Protein AF-0000000067513170 (afdb_homodimer)

Nearest PDB structures (foldseek):
  3hhj-assembly1_A  TM=7.935E-01  e=3.131E-09  Bartonella henselae str. Houston-1
  7ww5-assembly1_A  TM=7.991E-01  e=8.227E-09  Escherichia coli
  3r03-assembly1_A  TM=7.772E-01  e=4.498E-09  Rhodospirillum rubrum ATCC 11170
  1sz3-assembly1_B  TM=7.911E-01  e=1.698E-08  Deinococcus radiodurans
  5cfi-assembly2_A  TM=7.158E-01  e=9.697E-07  Plasmodium falciparum 3D7

Organism: Thermus thermophilus (strain ATCC 27634 / DSM 579 / HB8) (NCBI:txid300852)

pLDDT: mean 90.52, std 9.45, range [58.78, 98.62]

Sequence (310 aa):
MRREILVAAAILLDSRGRVLLVGNDWGRRGRVRYTLPGGTVEPGETAVEALVREVREETGLRVRSVEHLAYVIQVEDRRKNERTLAMAFRATYEGLLNPRDPDGHIVEARFFTLEEVEERLKGHLPLLEPLRAYLRGERGRFYAYAGWHAPGVVVMRREILVAAAILLDSRGRVLLVGNDWGRRGRVRYTLPGGTVEPGETAVEALVREVREETGLRVRSVEHLAYVIQVEDRRKNERTLAMAFRATYEGLLNPRDPDGHIVEARFFTLEEVEERLKGHLPLLEPLRAYLRGERGRFYAYAGWHAPGVVV

Radius of gyration: 19.95 Å; Cα contacts (8 Å, |Δi|>4): 758; chains: 2; bounding box: 37×58×50 Å

Structure (mmCIF, N/CA/C/O backbone):
data_AF-0000000067513170-model_v1
#
loop_
_entity.id
_entity.type
_entity.pdbx_description
1 polymer 'MutT/nudix family protein'
#
loop_
_atom_site.group_PDB
_atom_site.id
_atom_site.type_symbol
_atom_site.label_atom_id
_atom_site.label_alt_id
_atom_site.label_comp_id
_atom_site.label_asym_id
_atom_site.label_entity_id
_atom_site.label_seq_id
_atom_site.pdbx_PDB_ins_code
_atom_site.Cartn_x
_atom_site.Cartn_y
_atom_site.Cartn_z
_atom_site.occupancy
_atom_site.B_iso_or_equiv
_atom_site.auth_seq_id
_atom_site.auth_comp_id
_atom_site.auth_asym_id
_atom_site.auth_atom_id
_atom_site.pdbx_PDB_model_num
ATOM 1 N N . MET A 1 1 ? -9.195 -10.141 18.984 1 64.5 1 MET A N 1
ATOM 2 C CA . MET A 1 1 ? -8.125 -9.352 18.375 1 64.5 1 MET A CA 1
ATOM 3 C C . MET A 1 1 ? -8.172 -9.438 16.859 1 64.5 1 MET A C 1
ATOM 5 O O . MET A 1 1 ? -8.461 -10.5 16.297 1 64.5 1 MET A O 1
ATOM 9 N N . ARG A 1 2 ? -8.211 -8.344 16.219 1 77.25 2 ARG A N 1
ATOM 10 C CA . ARG A 1 2 ? -8.328 -8.328 14.766 1 77.25 2 ARG A CA 1
ATOM 11 C C . ARG A 1 2 ? -7.082 -8.914 14.109 1 77.25 2 ARG A C 1
ATOM 13 O O . ARG A 1 2 ? -5.961 -8.68 14.562 1 77.25 2 ARG A O 1
ATOM 20 N N . ARG A 1 3 ? -7.402 -9.789 13.18 1 84.81 3 ARG A N 1
ATOM 21 C CA . ARG A 1 3 ? -6.301 -10.383 12.422 1 84.81 3 ARG A CA 1
ATOM 22 C C . ARG A 1 3 ? -5.875 -9.477 11.273 1 84.81 3 ARG A C 1
ATOM 24 O O . ARG A 1 3 ? -6.707 -9.055 10.461 1 84.81 3 ARG A O 1
ATOM 31 N N . GLU A 1 4 ? -4.66 -9.062 11.258 1 86.25 4 GLU A N 1
ATOM 32 C CA . GLU A 1 4 ? -4.078 -8.273 10.188 1 86.25 4 GLU A CA 1
ATOM 33 C C . GLU A 1 4 ? -3.195 -9.125 9.281 1 86.25 4 GLU A C 1
ATOM 35 O O . GLU A 1 4 ? -2.229 -9.734 9.742 1 86.25 4 GLU A O 1
ATOM 40 N N . ILE A 1 5 ? -3.535 -9.188 8.039 1 92.38 5 ILE A N 1
ATOM 41 C CA . ILE A 1 5 ? -2.781 -10 7.094 1 92.38 5 ILE A CA 1
ATOM 42 C C . ILE A 1 5 ? -2.164 -9.102 6.023 1 92.38 5 ILE A C 1
ATOM 44 O O . ILE A 1 5 ? -2.865 -8.312 5.383 1 92.38 5 ILE A O 1
ATOM 48 N N . LEU A 1 6 ? -0.923 -9.148 5.918 1 94.5 6 LEU A N 1
ATOM 49 C CA . LEU A 1 6 ? -0.191 -8.438 4.879 1 94.5 6 LEU A CA 1
ATOM 50 C C . LEU A 1 6 ? 0.29 -9.398 3.795 1 94.5 6 LEU A C 1
ATOM 52 O O . LEU A 1 6 ? 0.945 -10.398 4.094 1 94.5 6 LEU A O 1
ATOM 56 N N . VAL A 1 7 ? -0.076 -9.078 2.557 1 96.94 7 VAL A N 1
ATOM 57 C CA . VAL A 1 7 ? 0.232 -9.977 1.445 1 96.94 7 VAL A CA 1
ATOM 58 C C . VAL A 1 7 ? 1.029 -9.227 0.381 1 96.94 7 VAL A C 1
ATOM 60 O O . VAL A 1 7 ? 0.761 -8.055 0.109 1 96.94 7 VAL A O 1
ATOM 63 N N . ALA A 1 8 ? 1.993 -9.844 -0.15 1 97.88 8 ALA A N 1
ATOM 64 C CA . ALA A 1 8 ? 2.711 -9.367 -1.331 1 97.88 8 ALA A CA 1
ATOM 65 C C . ALA A 1 8 ? 2.496 -10.305 -2.516 1 97.88 8 ALA A C 1
ATOM 67 O O . ALA A 1 8 ? 2.531 -11.531 -2.363 1 97.88 8 ALA A O 1
ATOM 68 N N . ALA A 1 9 ? 2.205 -9.719 -3.637 1 98.06 9 ALA A N 1
ATOM 69 C CA . ALA A 1 9 ? 1.949 -10.5 -4.844 1 98.06 9 ALA A CA 1
ATOM 70 C C . ALA A 1 9 ? 2.752 -9.961 -6.023 1 98.06 9 ALA A C 1
ATOM 72 O O . ALA A 1 9 ? 3.041 -8.758 -6.09 1 98.06 9 ALA A O 1
ATOM 73 N N . ALA A 1 10 ? 3.07 -10.781 -6.945 1 98.5 10 ALA A N 1
ATOM 74 C CA . ALA A 1 10 ? 3.863 -10.406 -8.109 1 98.5 10 ALA A CA 1
ATOM 75 C C . ALA A 1 10 ? 3.033 -10.492 -9.391 1 98.5 10 ALA A C 1
ATOM 77 O O . ALA A 1 10 ? 2.334 -11.484 -9.617 1 98.5 10 ALA A O 1
ATOM 78 N N . ILE A 1 11 ? 3.102 -9.484 -10.109 1 98.62 11 ILE A N 1
ATOM 79 C CA . ILE A 1 11 ? 2.615 -9.516 -11.484 1 98.62 11 ILE A CA 1
ATOM 80 C C . ILE A 1 11 ? 3.77 -9.836 -12.43 1 98.62 11 ILE A C 1
ATOM 82 O O . ILE A 1 11 ? 4.641 -8.992 -12.664 1 98.62 11 ILE A O 1
ATOM 86 N N . LEU A 1 12 ? 3.828 -10.984 -12.914 1 98.62 12 LEU A N 1
ATOM 87 C CA . LEU A 1 12 ? 4.836 -11.477 -13.844 1 98.62 12 LEU A CA 1
ATOM 88 C C . LEU A 1 12 ? 4.234 -11.703 -15.227 1 98.62 12 LEU A C 1
ATOM 90 O O . LEU A 1 12 ? 3.23 -12.406 -15.359 1 98.62 12 LEU A O 1
ATOM 94 N N . LEU A 1 13 ? 4.859 -11.109 -16.188 1 98.31 13 LEU A N 1
ATOM 95 C CA . LEU A 1 13 ? 4.398 -11.242 -17.562 1 98.31 13 LEU A CA 1
ATOM 96 C C . LEU A 1 13 ? 5.438 -11.969 -18.406 1 98.31 13 LEU A C 1
ATOM 98 O O . LEU A 1 13 ? 6.641 -11.773 -18.219 1 98.31 13 LEU A O 1
ATOM 102 N N . ASP A 1 14 ? 4.953 -12.797 -19.297 1 97.62 14 ASP A N 1
ATOM 103 C CA . ASP A 1 14 ? 5.898 -13.375 -20.25 1 97.62 14 ASP A CA 1
ATOM 104 C C . ASP A 1 14 ? 6.047 -12.492 -21.484 1 97.62 14 ASP A C 1
ATOM 106 O O . ASP A 1 14 ? 5.527 -11.375 -21.516 1 97.62 14 ASP A O 1
ATOM 110 N N . SER A 1 15 ? 6.801 -13 -22.438 1 96.12 15 SER A N 1
ATOM 111 C CA . SER A 1 15 ? 7.156 -12.195 -23.609 1 96.12 15 SER A CA 1
ATOM 112 C C . SER A 1 15 ? 5.926 -11.867 -24.453 1 96.12 15 SER A C 1
ATOM 114 O O . SER A 1 15 ? 5.949 -10.938 -25.266 1 96.12 15 SER A O 1
ATOM 116 N N . ARG A 1 16 ? 4.84 -12.609 -24.281 1 96.62 16 ARG A N 1
ATOM 117 C CA . ARG A 1 16 ? 3.613 -12.391 -25.047 1 96.62 16 ARG A CA 1
ATOM 118 C C . ARG A 1 16 ? 2.613 -11.562 -24.25 1 96.62 16 ARG A C 1
ATOM 120 O O . ARG A 1 16 ? 1.479 -11.359 -24.688 1 96.62 16 ARG A O 1
ATOM 127 N N . GLY A 1 17 ? 3.027 -11.141 -23.062 1 96.5 17 GLY A N 1
ATOM 128 C CA . GLY A 1 17 ? 2.15 -10.32 -22.25 1 96.5 17 GLY A CA 1
ATOM 129 C C . GLY A 1 17 ? 1.188 -11.133 -21.406 1 96.5 17 GLY A C 1
ATOM 130 O O . GLY A 1 17 ? 0.27 -10.578 -20.797 1 96.5 17 GLY A O 1
ATOM 131 N N . ARG A 1 18 ? 1.345 -12.469 -21.406 1 98.06 18 ARG A N 1
ATOM 132 C CA . ARG A 1 18 ? 0.501 -13.312 -20.562 1 98.06 18 ARG A CA 1
ATOM 133 C C . ARG A 1 18 ? 0.887 -13.188 -19.094 1 98.06 18 ARG A C 1
ATOM 135 O O . ARG A 1 18 ? 2.059 -12.977 -18.766 1 98.06 18 ARG A O 1
ATOM 142 N N . VAL A 1 19 ? -0.111 -13.32 -18.219 1 98.56 19 VAL A N 1
ATOM 143 C CA . VAL A 1 19 ? 0.067 -13.117 -16.781 1 98.56 19 VAL A CA 1
ATOM 144 C C . VAL A 1 19 ? 0.24 -14.469 -16.094 1 98.56 19 VAL A C 1
ATOM 146 O O . VAL A 1 19 ? -0.532 -15.398 -16.328 1 98.56 19 VAL A O 1
ATOM 149 N N . LEU A 1 20 ? 1.235 -14.586 -15.227 1 98.38 20 LEU A N 1
ATOM 150 C CA . LEU A 1 20 ? 1.432 -15.805 -14.453 1 98.38 20 LEU A CA 1
ATOM 151 C C . LEU A 1 20 ? 0.452 -15.875 -13.289 1 98.38 20 LEU A C 1
ATOM 153 O O . LEU A 1 20 ? 0.395 -14.961 -12.469 1 98.38 20 LEU A O 1
ATOM 157 N N . LEU A 1 21 ? -0.34 -16.906 -13.25 1 97.56 21 LEU A N 1
ATOM 158 C CA . LEU A 1 21 ? -1.169 -17.219 -12.086 1 97.56 21 LEU A CA 1
ATOM 159 C C . LEU A 1 21 ? -0.772 -18.562 -11.492 1 97.56 21 LEU A C 1
ATOM 161 O O . LEU A 1 21 ? -0.209 -19.422 -12.188 1 97.56 21 LEU A O 1
ATOM 165 N N . VAL A 1 22 ? -1.043 -18.656 -10.188 1 95.81 22 VAL A N 1
ATOM 166 C CA . VAL A 1 22 ? -0.853 -19.938 -9.5 1 95.81 22 VAL A CA 1
ATOM 167 C C . VAL A 1 22 ? -2.201 -20.469 -9.023 1 95.81 22 VAL A C 1
ATOM 169 O O . VAL A 1 22 ? -3.068 -19.703 -8.602 1 95.81 22 VAL A O 1
ATOM 172 N N . GLY A 1 23 ? -2.404 -21.734 -9.281 1 92.5 23 GLY A N 1
ATOM 173 C CA . GLY A 1 23 ? -3.611 -22.406 -8.836 1 92.5 23 GLY A CA 1
ATOM 174 C C . GLY A 1 23 ? -3.441 -23.125 -7.504 1 92.5 23 GLY A C 1
ATOM 175 O O . GLY A 1 23 ? -2.543 -23.953 -7.352 1 92.5 23 GLY A O 1
ATOM 176 N N . ASN A 1 24 ? -4.262 -22.688 -6.531 1 85.44 24 ASN A N 1
ATOM 177 C CA . ASN A 1 24 ? -4.227 -23.297 -5.207 1 85.44 24 ASN A CA 1
ATOM 178 C C . ASN A 1 24 ? -5.414 -24.234 -4.988 1 85.44 24 ASN A C 1
ATOM 180 O O . ASN A 1 24 ? -6.551 -23.875 -5.301 1 85.44 24 ASN A O 1
ATOM 184 N N . ASP A 1 25 ? -5.051 -25.438 -4.562 1 79.62 25 ASP A N 1
ATOM 185 C CA . ASP A 1 25 ? -6.102 -26.391 -4.195 1 79.62 25 ASP A CA 1
ATOM 186 C C . ASP A 1 25 ? -6.152 -26.594 -2.682 1 79.62 25 ASP A C 1
ATOM 188 O O . ASP A 1 25 ? -5.715 -27.625 -2.176 1 79.62 25 ASP A O 1
ATOM 192 N N . TRP A 1 26 ? -6.527 -25.688 -1.895 1 64.88 26 TRP A N 1
ATOM 193 C CA . TRP A 1 26 ? -6.488 -25.719 -0.437 1 64.88 26 TRP A CA 1
ATOM 194 C C . TRP A 1 26 ? -7.207 -26.953 0.097 1 64.88 26 TRP A C 1
ATOM 196 O O . TRP A 1 26 ? -6.746 -27.578 1.052 1 64.88 26 TRP A O 1
ATOM 206 N N . GLY A 1 27 ? -8.297 -27.25 -0.267 1 61.16 27 GLY A N 1
ATOM 207 C CA . GLY A 1 27 ? -9.055 -28.344 0.309 1 61.16 27 GLY A CA 1
ATOM 208 C C . GLY A 1 27 ? -8.977 -29.625 -0.508 1 61.16 27 GLY A C 1
ATOM 209 O O . GLY A 1 27 ? -9.578 -30.641 -0.149 1 61.16 27 GLY A O 1
ATOM 210 N N . ARG A 1 28 ? -8 -29.719 -1.28 1 61.97 28 ARG A N 1
ATOM 211 C CA . ARG A 1 28 ? -7.824 -30.922 -2.088 1 61.97 28 ARG A CA 1
ATOM 212 C C . ARG A 1 28 ? -9.164 -31.438 -2.607 1 61.97 28 ARG A C 1
ATOM 214 O O . ARG A 1 28 ? -9.43 -32.625 -2.58 1 61.97 28 ARG A O 1
ATOM 221 N N . ARG A 1 29 ? -10.133 -30.516 -2.643 1 62.81 29 ARG A N 1
ATOM 222 C CA . ARG A 1 29 ? -11.477 -30.922 -3.043 1 62.81 29 ARG A CA 1
ATOM 223 C C . ARG A 1 29 ? -11.734 -30.609 -4.512 1 62.81 29 ARG A C 1
ATOM 225 O O . ARG A 1 29 ? -12.875 -30.672 -4.973 1 62.81 29 ARG A O 1
ATOM 232 N N . GLY A 1 30 ? -10.688 -30.25 -5.133 1 66.44 30 GLY A N 1
ATOM 233 C CA . GLY A 1 30 ? -10.82 -30.094 -6.57 1 66.44 30 GLY A CA 1
ATOM 234 C C . GLY A 1 30 ? -11.156 -28.672 -6.977 1 66.44 30 GLY A C 1
ATOM 235 O O . GLY A 1 30 ? -11.297 -28.375 -8.164 1 66.44 30 GLY A O 1
ATOM 236 N N . ARG A 1 31 ? -11.352 -27.781 -6.086 1 78.19 31 ARG A N 1
ATOM 237 C CA . ARG A 1 31 ? -11.633 -26.406 -6.477 1 78.19 31 ARG A CA 1
ATOM 238 C C . ARG A 1 31 ? -10.367 -25.547 -6.441 1 78.19 31 ARG A C 1
ATOM 240 O O . ARG A 1 31 ? -9.93 -25.125 -5.371 1 78.19 31 ARG A O 1
ATOM 247 N N . VAL A 1 32 ? -9.859 -25.422 -7.648 1 85.44 32 VAL A N 1
ATOM 248 C CA . VAL A 1 32 ? -8.609 -24.672 -7.77 1 85.44 32 VAL A CA 1
ATOM 249 C C . VAL A 1 32 ? -8.906 -23.172 -7.785 1 85.44 32 VAL A C 1
ATOM 251 O O . VAL A 1 32 ? -9.781 -22.703 -8.523 1 85.44 32 VAL A O 1
ATOM 254 N N . ARG A 1 33 ? -8.297 -22.469 -6.871 1 89.5 33 ARG A N 1
ATOM 255 C CA . ARG A 1 33 ? -8.383 -21.016 -6.84 1 89.5 33 ARG A CA 1
ATOM 256 C C . ARG A 1 33 ? -7.094 -20.375 -7.363 1 89.5 33 ARG A C 1
ATOM 258 O O . ARG A 1 33 ? -6 -20.734 -6.914 1 89.5 33 ARG A O 1
ATOM 265 N N . TYR A 1 34 ? -7.324 -19.516 -8.305 1 93.94 34 TYR A N 1
ATOM 266 C CA . TYR A 1 34 ? -6.164 -18.906 -8.93 1 93.94 34 TYR A CA 1
ATOM 267 C C . TYR A 1 34 ? -5.863 -17.547 -8.297 1 93.94 34 TYR A C 1
ATOM 269 O O . TYR A 1 34 ? -6.781 -16.781 -7.984 1 93.94 34 TYR A O 1
ATOM 277 N N . THR A 1 35 ? -4.621 -17.281 -8.133 1 95.88 35 THR A N 1
ATOM 278 C CA . THR A 1 35 ? -4.133 -16.016 -7.617 1 95.88 35 THR A CA 1
ATOM 279 C C . THR A 1 35 ? -2.814 -15.633 -8.289 1 95.88 35 THR A C 1
ATOM 281 O O . THR A 1 35 ? -2.23 -16.438 -9.016 1 95.88 35 THR A O 1
ATOM 284 N N . LEU A 1 36 ? -2.473 -14.398 -8.133 1 97.81 36 LEU A N 1
ATOM 285 C CA . LEU A 1 36 ? -1.094 -14.031 -8.438 1 97.81 36 LEU A CA 1
ATOM 286 C C . LEU A 1 36 ? -0.124 -14.758 -7.512 1 97.81 36 LEU A C 1
ATOM 288 O O . LEU A 1 36 ? -0.446 -15.016 -6.352 1 97.81 36 LEU A O 1
ATOM 292 N N . PRO A 1 37 ? 1.077 -15.156 -8.078 1 97.19 37 PRO A N 1
ATOM 293 C CA . PRO A 1 37 ? 2.068 -15.672 -7.125 1 97.19 37 PRO A CA 1
ATOM 294 C C . PRO A 1 37 ? 2.393 -14.672 -6.016 1 97.19 37 PRO A C 1
ATOM 296 O O . PRO A 1 37 ? 2.51 -13.469 -6.273 1 97.19 37 PRO A O 1
ATOM 299 N N . GLY A 1 38 ? 2.539 -15.094 -4.875 1 96.12 38 GLY A N 1
ATOM 300 C CA . GLY A 1 38 ? 2.766 -14.273 -3.697 1 96.12 38 GLY A CA 1
ATOM 301 C C . GLY A 1 38 ? 2.305 -14.93 -2.41 1 96.12 38 GLY A C 1
ATOM 302 O O . GLY A 1 38 ? 2.014 -16.125 -2.389 1 96.12 38 GLY A O 1
ATOM 303 N N . GLY A 1 39 ? 2.285 -14.141 -1.323 1 95.56 39 GLY A N 1
ATOM 304 C CA . GLY A 1 39 ? 1.865 -14.695 -0.048 1 95.56 39 GLY A CA 1
ATOM 305 C C . GLY A 1 39 ? 2.014 -13.727 1.107 1 95.56 39 GLY A C 1
ATOM 306 O O . GLY A 1 39 ? 2.252 -12.539 0.897 1 95.56 39 GLY A O 1
ATOM 307 N N . THR A 1 40 ? 1.827 -14.32 2.264 1 95.62 40 THR A N 1
ATOM 308 C CA . THR A 1 40 ? 1.849 -13.523 3.48 1 95.62 40 THR A CA 1
ATOM 309 C C . THR A 1 40 ? 3.266 -13.047 3.791 1 95.62 40 THR A C 1
ATOM 311 O O . THR A 1 40 ? 4.223 -13.812 3.66 1 95.62 40 THR A O 1
ATOM 314 N N . VAL A 1 41 ? 3.373 -11.766 4.164 1 94.62 41 VAL A N 1
ATOM 315 C CA . VAL A 1 41 ? 4.641 -11.203 4.613 1 94.62 41 VAL A CA 1
ATOM 316 C C . VAL A 1 41 ? 4.934 -11.648 6.043 1 94.62 41 VAL A C 1
ATOM 318 O O . VAL A 1 41 ? 4.164 -11.352 6.961 1 94.62 41 VAL A O 1
ATOM 321 N N . GLU A 1 42 ? 5.961 -12.328 6.273 1 92.06 42 GLU A N 1
ATOM 322 C CA . GLU A 1 42 ? 6.32 -12.844 7.594 1 92.06 42 GLU A CA 1
ATOM 323 C C . GLU A 1 42 ? 7.031 -11.781 8.422 1 92.06 42 GLU A C 1
ATOM 325 O O . GLU A 1 42 ? 7.531 -10.797 7.883 1 92.06 42 GLU A O 1
ATOM 330 N N . PRO A 1 43 ? 6.988 -11.984 9.711 1 86.94 43 PRO A N 1
ATOM 331 C CA . PRO A 1 43 ? 7.719 -11.047 10.555 1 86.94 43 PRO A CA 1
ATOM 332 C C . PRO A 1 43 ? 9.195 -10.938 10.18 1 86.94 43 PRO A C 1
ATOM 334 O O . PRO A 1 43 ? 9.836 -11.953 9.898 1 86.94 43 PRO A O 1
ATOM 337 N N . GLY A 1 44 ? 9.695 -9.664 10.062 1 85.94 44 GLY A N 1
ATOM 338 C CA . GLY A 1 44 ? 11.117 -9.453 9.82 1 85.94 44 GLY A CA 1
ATOM 339 C C . GLY A 1 44 ? 11.453 -9.281 8.352 1 85.94 44 GLY A C 1
ATOM 340 O O . GLY A 1 44 ? 12.594 -8.984 8 1 85.94 44 GLY A O 1
ATOM 341 N N . GLU A 1 45 ? 10.531 -9.469 7.527 1 90.31 45 GLU A N 1
ATOM 342 C CA . GLU A 1 45 ? 10.836 -9.25 6.117 1 90.31 45 GLU A CA 1
ATOM 343 C C . GLU A 1 45 ? 9.977 -8.133 5.531 1 90.31 45 GLU A C 1
ATOM 345 O O . GLU A 1 45 ? 8.922 -7.805 6.082 1 90.31 45 GLU A O 1
ATOM 350 N N . THR A 1 46 ? 10.484 -7.555 4.465 1 92.44 46 THR A N 1
ATOM 351 C CA . THR A 1 46 ? 9.719 -6.574 3.709 1 92.44 46 THR A CA 1
ATOM 352 C C . THR A 1 46 ? 8.766 -7.262 2.734 1 92.44 46 THR A C 1
ATOM 354 O O . THR A 1 46 ? 8.914 -8.453 2.461 1 92.44 46 THR A O 1
ATOM 357 N N . ALA A 1 47 ? 7.816 -6.539 2.281 1 95 47 ALA A N 1
ATOM 358 C CA . ALA A 1 47 ? 6.891 -7.066 1.28 1 95 47 ALA A CA 1
ATOM 359 C C . ALA A 1 47 ? 7.645 -7.566 0.05 1 95 47 ALA A C 1
ATOM 361 O O . ALA A 1 47 ? 7.293 -8.602 -0.519 1 95 47 ALA A O 1
ATOM 362 N N . VAL A 1 48 ? 8.672 -6.867 -0.307 1 95.44 48 VAL A N 1
ATOM 363 C CA . VAL A 1 48 ? 9.445 -7.234 -1.485 1 95.44 48 VAL A CA 1
ATOM 364 C C . VAL A 1 48 ? 10.203 -8.531 -1.219 1 95.44 48 VAL A C 1
ATOM 366 O O . VAL A 1 48 ? 10.266 -9.414 -2.08 1 95.44 48 VAL A O 1
ATOM 369 N N . GLU A 1 49 ? 10.773 -8.617 -0.05 1 94.69 49 GLU A N 1
ATOM 370 C CA . GLU A 1 49 ? 11.461 -9.852 0.32 1 94.69 49 GLU A CA 1
ATOM 371 C C . GLU A 1 49 ? 10.5 -11.031 0.337 1 94.69 49 GLU A C 1
ATOM 373 O O . GLU A 1 49 ? 10.836 -12.125 -0.125 1 94.69 49 GLU A O 1
ATOM 378 N N . ALA A 1 50 ? 9.328 -10.82 0.906 1 95.75 50 ALA A N 1
ATOM 379 C CA . ALA A 1 50 ? 8.305 -11.859 0.911 1 95.75 50 ALA A CA 1
ATOM 380 C C . ALA A 1 50 ? 7.926 -12.266 -0.512 1 95.75 50 ALA A C 1
ATOM 382 O O . ALA A 1 50 ? 7.789 -13.453 -0.809 1 95.75 50 ALA A O 1
ATOM 383 N N . LEU A 1 51 ? 7.77 -11.289 -1.35 1 96.81 51 LEU A N 1
ATOM 384 C CA . LEU A 1 51 ? 7.422 -11.523 -2.746 1 96.81 51 LEU A CA 1
ATOM 385 C C . LEU A 1 51 ? 8.445 -12.438 -3.416 1 96.81 51 LEU A C 1
ATOM 387 O O . LEU A 1 51 ? 8.078 -13.414 -4.066 1 96.81 51 LEU A O 1
ATOM 391 N N . VAL A 1 52 ? 9.695 -12.125 -3.24 1 96.75 52 VAL A N 1
ATOM 392 C CA . VAL A 1 52 ? 10.781 -12.883 -3.85 1 96.75 52 VAL A CA 1
ATOM 393 C C . VAL A 1 52 ? 10.758 -14.32 -3.328 1 96.75 52 VAL A C 1
ATOM 395 O O . VAL A 1 52 ? 10.852 -15.273 -4.109 1 96.75 52 VAL A O 1
ATOM 398 N N . ARG A 1 53 ? 10.625 -14.453 -2.051 1 95.56 53 ARG A N 1
ATOM 399 C CA . ARG A 1 53 ? 10.594 -15.773 -1.435 1 95.56 53 ARG A CA 1
ATOM 400 C C . ARG A 1 53 ? 9.398 -16.578 -1.938 1 95.56 53 ARG A C 1
ATOM 402 O O . ARG A 1 53 ? 9.555 -17.719 -2.387 1 95.56 53 ARG A O 1
ATOM 409 N N . GLU A 1 54 ? 8.219 -16 -1.891 1 96.06 54 GLU A N 1
ATOM 410 C CA . GLU A 1 54 ? 6.98 -16.703 -2.234 1 96.06 54 GLU A CA 1
ATOM 411 C C . GLU A 1 54 ? 6.945 -17.062 -3.715 1 96.06 54 GLU A C 1
ATOM 413 O O . GLU A 1 54 ? 6.434 -18.125 -4.09 1 96.06 54 GLU A O 1
ATOM 418 N N . VAL A 1 55 ? 7.414 -16.188 -4.594 1 96.62 55 VAL A N 1
ATOM 419 C CA . VAL A 1 55 ? 7.461 -16.484 -6.02 1 96.62 55 VAL A CA 1
ATOM 420 C C . VAL A 1 55 ? 8.344 -17.703 -6.262 1 96.62 55 VAL A C 1
ATOM 422 O O . VAL A 1 55 ? 7.969 -18.609 -7.008 1 96.62 55 VAL A O 1
ATOM 425 N N . ARG A 1 56 ? 9.453 -17.688 -5.609 1 95.88 56 ARG A N 1
ATOM 426 C CA . ARG A 1 56 ? 10.344 -18.828 -5.742 1 95.88 56 ARG A CA 1
ATOM 427 C C . ARG A 1 56 ? 9.672 -20.109 -5.262 1 95.88 56 ARG A C 1
ATOM 429 O O . ARG A 1 56 ? 9.703 -21.141 -5.945 1 95.88 56 ARG A O 1
ATOM 436 N N . GLU A 1 57 ? 9.102 -20.078 -4.164 1 93.62 57 GLU A N 1
ATOM 437 C CA . GLU A 1 57 ? 8.469 -21.25 -3.555 1 93.62 57 GLU A CA 1
ATOM 438 C C . GLU A 1 57 ? 7.301 -21.75 -4.402 1 93.62 57 GLU A C 1
ATOM 440 O O . GLU A 1 57 ? 7.145 -22.953 -4.605 1 93.62 57 GLU A O 1
ATOM 445 N N . GLU A 1 58 ? 6.508 -20.875 -4.91 1 94.5 58 GLU A N 1
ATOM 446 C CA . GLU A 1 58 ? 5.25 -21.25 -5.551 1 94.5 58 GLU A CA 1
ATOM 447 C C . GLU A 1 58 ? 5.457 -21.547 -7.035 1 94.5 58 GLU A C 1
ATOM 449 O O . GLU A 1 58 ? 4.641 -22.234 -7.652 1 94.5 58 GLU A O 1
ATOM 454 N N . THR A 1 59 ? 6.512 -20.984 -7.66 1 95.75 59 THR A N 1
ATOM 455 C CA . THR A 1 59 ? 6.598 -21.062 -9.117 1 95.75 59 THR A CA 1
ATOM 456 C C . THR A 1 59 ? 7.957 -21.594 -9.555 1 95.75 59 THR A C 1
ATOM 458 O O . THR A 1 59 ? 8.125 -22 -10.703 1 95.75 59 THR A O 1
ATOM 461 N N . GLY A 1 60 ? 8.938 -21.562 -8.648 1 95 60 GLY A N 1
ATOM 462 C CA . GLY A 1 60 ? 10.297 -21.938 -9 1 95 60 GLY A CA 1
ATOM 463 C C . GLY A 1 60 ? 11.07 -20.844 -9.695 1 95 60 GLY A C 1
ATOM 464 O O . GLY A 1 60 ? 12.281 -20.953 -9.898 1 95 60 GLY A O 1
ATOM 465 N N . LEU A 1 61 ? 10.438 -19.766 -10.078 1 96.75 61 LEU A N 1
ATOM 466 C CA . LEU A 1 61 ? 11.078 -18.656 -10.773 1 96.75 61 LEU A CA 1
ATOM 467 C C . LEU A 1 61 ? 11.883 -17.812 -9.797 1 96.75 61 LEU A C 1
ATOM 469 O O . LEU A 1 61 ? 11.57 -17.75 -8.609 1 96.75 61 LEU A O 1
ATOM 473 N N . ARG A 1 62 ? 12.898 -17.188 -10.344 1 97.25 62 ARG A N 1
ATOM 474 C CA . ARG A 1 62 ? 13.68 -16.203 -9.594 1 97.25 62 ARG A CA 1
ATOM 475 C C . ARG A 1 62 ? 13.359 -14.781 -10.031 1 97.25 62 ARG A C 1
ATOM 477 O O . ARG A 1 62 ? 13.469 -14.453 -11.211 1 97.25 62 ARG A O 1
ATOM 484 N N . VAL A 1 63 ? 13.023 -13.992 -9.109 1 97.69 63 VAL A N 1
ATOM 485 C CA . VAL A 1 63 ? 12.734 -12.594 -9.414 1 97.69 63 VAL A CA 1
ATOM 486 C C . VAL A 1 63 ? 14.023 -11.859 -9.742 1 97.69 63 VAL A C 1
ATOM 488 O O . VAL A 1 63 ? 14.984 -11.883 -8.961 1 97.69 63 VAL A O 1
ATOM 491 N N . ARG A 1 64 ? 14.055 -11.273 -10.867 1 97.25 64 ARG A N 1
ATOM 492 C CA . ARG A 1 64 ? 15.227 -10.5 -11.289 1 97.25 64 ARG A CA 1
ATOM 493 C C . ARG A 1 64 ? 15.172 -9.078 -10.734 1 97.25 64 ARG A C 1
ATOM 495 O O . ARG A 1 64 ? 16.188 -8.531 -10.312 1 97.25 64 ARG A O 1
ATOM 502 N N . SER A 1 65 ? 14.07 -8.469 -10.852 1 95.94 65 SER A N 1
ATOM 503 C CA . SER A 1 65 ? 13.867 -7.109 -10.367 1 95.94 65 SER A CA 1
ATOM 504 C C . SER A 1 65 ? 12.398 -6.855 -10.039 1 95.94 65 SER A C 1
ATOM 506 O O . SER A 1 65 ? 11.508 -7.406 -10.688 1 95.94 65 SER A O 1
ATOM 508 N N . VAL A 1 66 ? 12.18 -6.18 -8.992 1 95.81 66 VAL A N 1
ATOM 509 C CA . VAL A 1 66 ? 10.859 -5.617 -8.711 1 95.81 66 VAL A CA 1
ATOM 510 C C . VAL A 1 66 ? 10.781 -4.188 -9.234 1 95.81 66 VAL A C 1
ATOM 512 O O . VAL A 1 66 ? 11.5 -3.305 -8.758 1 95.81 66 VAL A O 1
ATOM 515 N N . GLU A 1 67 ? 9.945 -3.99 -10.141 1 94.19 67 GLU A N 1
ATOM 516 C CA . GLU A 1 67 ? 9.984 -2.762 -10.93 1 94.19 67 GLU A CA 1
ATOM 517 C C . GLU A 1 67 ? 9.242 -1.631 -10.219 1 94.19 67 GLU A C 1
ATOM 519 O O . GLU A 1 67 ? 9.758 -0.519 -10.102 1 94.19 67 GLU A O 1
ATOM 524 N N . HIS A 1 68 ? 8.008 -1.77 -9.875 1 94.12 68 HIS A N 1
ATOM 525 C CA . HIS A 1 68 ? 7.215 -0.733 -9.219 1 94.12 68 HIS A CA 1
ATOM 526 C C . HIS A 1 68 ? 5.996 -1.328 -8.523 1 94.12 68 HIS A C 1
ATOM 528 O O . HIS A 1 68 ? 5.656 -2.492 -8.75 1 94.12 68 HIS A O 1
ATOM 534 N N . LEU A 1 69 ? 5.422 -0.582 -7.637 1 96.75 69 LEU A N 1
ATOM 535 C CA . LEU A 1 69 ? 4.148 -0.915 -7.004 1 96.75 69 LEU A CA 1
ATOM 536 C C . LEU A 1 69 ? 2.99 -0.715 -7.973 1 96.75 69 LEU A C 1
ATOM 538 O O . LEU A 1 69 ? 2.742 0.404 -8.43 1 96.75 69 LEU A O 1
ATOM 542 N N . ALA A 1 70 ? 2.311 -1.789 -8.312 1 96.81 70 ALA A N 1
ATOM 543 C CA . ALA A 1 70 ? 1.213 -1.725 -9.273 1 96.81 70 ALA A CA 1
ATOM 544 C C . ALA A 1 70 ? -0.046 -1.15 -8.633 1 96.81 70 ALA A C 1
ATOM 546 O O . ALA A 1 70 ? -0.595 -0.154 -9.109 1 96.81 70 ALA A O 1
ATOM 547 N N . TYR A 1 71 ? -0.487 -1.768 -7.586 1 97.06 71 TYR A N 1
ATOM 548 C CA . TYR A 1 71 ? -1.674 -1.334 -6.859 1 97.06 71 TYR A CA 1
ATOM 549 C C . TYR A 1 71 ? -1.701 -1.932 -5.457 1 97.06 71 TYR A C 1
ATOM 551 O O . TYR A 1 71 ? -0.906 -2.818 -5.137 1 97.06 71 TYR A O 1
ATOM 559 N N . VAL A 1 72 ? -2.523 -1.407 -4.594 1 97.56 72 VAL A N 1
ATOM 560 C CA . VAL A 1 72 ? -2.76 -1.909 -3.244 1 97.56 72 VAL A CA 1
ATOM 561 C C . VAL A 1 72 ? -4.246 -2.193 -3.053 1 97.56 72 VAL A C 1
ATOM 563 O O . VAL A 1 72 ? -5.098 -1.427 -3.51 1 97.56 72 VAL A O 1
ATOM 566 N N . ILE A 1 73 ? -4.523 -3.301 -2.408 1 96.56 73 ILE A N 1
ATOM 567 C CA . ILE A 1 73 ? -5.906 -3.643 -2.088 1 96.56 73 ILE A CA 1
ATOM 568 C C . ILE A 1 73 ? -6.07 -3.762 -0.574 1 96.56 73 ILE A C 1
ATOM 570 O O . ILE A 1 73 ? -5.188 -4.277 0.113 1 96.56 73 ILE A O 1
ATOM 574 N N . GLN A 1 74 ? -7.094 -3.234 -0.067 1 95.62 74 GLN A N 1
ATOM 575 C CA . GLN A 1 74 ? -7.539 -3.447 1.305 1 95.62 74 GLN A CA 1
ATOM 576 C C . GLN A 1 74 ? -8.883 -4.172 1.34 1 95.62 74 GLN A C 1
ATOM 578 O O . GLN A 1 74 ? -9.859 -3.719 0.736 1 95.62 74 GLN A O 1
ATOM 583 N N . VAL A 1 75 ? -8.922 -5.258 1.99 1 92.88 75 VAL A N 1
ATOM 584 C CA . VAL A 1 75 ? -10.164 -5.996 2.182 1 92.88 75 VAL A CA 1
ATOM 585 C C . VAL A 1 75 ? -10.5 -6.066 3.672 1 92.88 75 VAL A C 1
ATOM 587 O O . VAL A 1 75 ? -9.727 -6.621 4.461 1 92.88 75 VAL A O 1
ATOM 590 N N . GLU A 1 76 ? -11.516 -5.473 4.008 1 88.69 76 GLU A N 1
ATOM 591 C CA . GLU A 1 76 ? -12.039 -5.551 5.367 1 88.69 76 GLU A CA 1
ATOM 592 C C . GLU A 1 76 ? -13.141 -6.605 5.477 1 88.69 76 GLU A C 1
ATOM 594 O O . GLU A 1 76 ? -14.266 -6.379 5.031 1 88.69 76 GLU A O 1
ATOM 599 N N . ASP A 1 77 ? -12.805 -7.703 6.094 1 86.19 77 ASP A N 1
ATOM 600 C CA . ASP A 1 77 ? -13.781 -8.766 6.312 1 86.19 77 ASP A CA 1
ATOM 601 C C . ASP A 1 77 ? -14.344 -8.711 7.73 1 86.19 77 ASP A C 1
ATOM 603 O O . ASP A 1 77 ? -13.789 -9.32 8.648 1 86.19 77 ASP A O 1
ATOM 607 N N . ARG A 1 78 ? -15.422 -8.047 7.934 1 81.5 78 ARG A N 1
ATOM 608 C CA . ARG A 1 78 ? -16.016 -7.836 9.25 1 81.5 78 ARG A CA 1
ATOM 609 C C . ARG A 1 78 ? -16.484 -9.156 9.852 1 81.5 78 ARG A C 1
ATOM 611 O O . ARG A 1 78 ? -16.422 -9.344 11.07 1 81.5 78 ARG A O 1
ATOM 618 N N . ARG A 1 79 ? -17.016 -10.062 9.008 1 82.88 79 ARG A N 1
ATOM 619 C CA . ARG A 1 79 ? -17.5 -11.344 9.492 1 82.88 79 ARG A CA 1
ATOM 620 C C . ARG A 1 79 ? -16.391 -12.156 10.141 1 82.88 79 ARG A C 1
ATOM 622 O O . ARG A 1 79 ? -16.609 -12.789 11.18 1 82.88 79 ARG A O 1
ATOM 629 N N . LYS A 1 80 ? -15.195 -12.047 9.656 1 84.75 80 LYS A N 1
ATOM 630 C CA . LYS A 1 80 ? -14.055 -12.805 10.164 1 84.75 80 LYS A CA 1
ATOM 631 C C . LYS A 1 80 ? -13.188 -11.953 11.086 1 84.75 80 LYS A C 1
ATOM 633 O O . LYS A 1 80 ? -12.188 -12.43 11.617 1 84.75 80 LYS A O 1
ATOM 638 N N . ASN A 1 81 ? -13.602 -10.695 11.25 1 87.44 81 ASN A N 1
ATOM 639 C CA . ASN A 1 81 ? -12.781 -9.758 12.016 1 87.44 81 ASN A CA 1
ATOM 640 C C . ASN A 1 81 ? -11.336 -9.742 11.516 1 87.44 81 ASN A C 1
ATOM 642 O O . ASN A 1 81 ? -10.406 -9.883 12.305 1 87.44 81 ASN A O 1
ATOM 646 N N . GLU A 1 82 ? -11.203 -9.648 10.156 1 89.88 82 GLU A N 1
ATOM 647 C CA . GLU A 1 82 ? -9.906 -9.727 9.492 1 89.88 82 GLU A CA 1
ATOM 648 C C . GLU A 1 82 ? -9.711 -8.578 8.508 1 89.88 82 GLU A C 1
ATOM 650 O O . GLU A 1 82 ? -10.648 -8.203 7.793 1 89.88 82 GLU A O 1
ATOM 655 N N . ARG A 1 83 ? -8.562 -7.98 8.484 1 91.81 83 ARG A N 1
ATOM 656 C CA . ARG A 1 83 ? -8.141 -7.023 7.469 1 91.81 83 ARG A CA 1
ATOM 657 C C . ARG A 1 83 ? -6.969 -7.562 6.66 1 91.81 83 ARG A C 1
ATOM 659 O O . ARG A 1 83 ? -5.938 -7.941 7.223 1 91.81 83 ARG A O 1
ATOM 666 N N . THR A 1 84 ? -7.184 -7.605 5.426 1 93.62 84 THR A N 1
ATOM 667 C CA . THR A 1 84 ? -6.105 -7.992 4.523 1 93.62 84 THR A CA 1
ATOM 668 C C . THR A 1 84 ? -5.621 -6.789 3.717 1 93.62 84 THR A C 1
ATOM 670 O O . THR A 1 84 ? -6.426 -6.066 3.131 1 93.62 84 THR A O 1
ATOM 673 N N . LEU A 1 85 ? -4.41 -6.551 3.793 1 95.81 85 LEU A N 1
ATOM 674 C CA . LEU A 1 85 ? -3.742 -5.598 2.916 1 95.81 85 LEU A CA 1
ATOM 675 C C . LEU A 1 85 ? -2.805 -6.312 1.949 1 95.81 85 LEU A C 1
ATOM 677 O O . LEU A 1 85 ? -1.865 -6.988 2.375 1 95.81 85 LEU A O 1
ATOM 681 N N . ALA A 1 86 ? -3.092 -6.133 0.677 1 97.06 86 ALA A N 1
ATOM 682 C CA . ALA A 1 86 ? -2.268 -6.797 -0.33 1 97.06 86 ALA A CA 1
ATOM 683 C C . ALA A 1 86 ? -1.602 -5.777 -1.251 1 97.06 86 ALA A C 1
ATOM 685 O O . ALA A 1 86 ? -2.24 -4.82 -1.692 1 97.06 86 ALA A O 1
ATOM 686 N N . MET A 1 87 ? -0.356 -5.941 -1.47 1 97.81 87 MET A N 1
ATOM 687 C CA . MET A 1 87 ? 0.42 -5.137 -2.408 1 97.81 87 MET A CA 1
ATOM 688 C C . MET A 1 87 ? 0.852 -5.969 -3.611 1 97.81 87 MET A C 1
ATOM 690 O O . MET A 1 87 ? 1.493 -7.008 -3.455 1 97.81 87 MET A O 1
ATOM 694 N N . ALA A 1 88 ? 0.454 -5.5 -4.738 1 98.25 88 ALA A N 1
ATOM 695 C CA . ALA A 1 88 ? 0.881 -6.152 -5.973 1 98.25 88 ALA A CA 1
ATOM 696 C C . ALA A 1 88 ? 2.012 -5.371 -6.641 1 98.25 88 ALA A C 1
ATOM 698 O O . ALA A 1 88 ? 1.943 -4.148 -6.762 1 98.25 88 ALA A O 1
ATOM 699 N N . PHE A 1 89 ? 3.037 -6.07 -7.066 1 98 89 PHE A N 1
ATOM 700 C CA . PHE A 1 89 ? 4.211 -5.465 -7.691 1 98 89 PHE A CA 1
ATOM 701 C C . PHE A 1 89 ? 4.434 -6.035 -9.086 1 98 89 PHE A C 1
ATOM 703 O O . PHE A 1 89 ? 4.273 -7.234 -9.305 1 98 89 PHE A O 1
ATOM 710 N N . ARG A 1 90 ? 4.773 -5.141 -9.953 1 97.88 90 ARG A N 1
ATOM 711 C CA . ARG A 1 90 ? 5.328 -5.602 -11.219 1 97.88 90 ARG A CA 1
ATOM 712 C C . ARG A 1 90 ? 6.777 -6.039 -11.062 1 97.88 90 ARG A C 1
ATOM 714 O O . ARG A 1 90 ? 7.59 -5.32 -10.469 1 97.88 90 ARG A O 1
ATOM 721 N N . ALA A 1 91 ? 7.039 -7.195 -11.547 1 98 91 ALA A N 1
ATOM 722 C CA . ALA A 1 91 ? 8.398 -7.711 -11.438 1 98 91 ALA A CA 1
ATOM 723 C C . ALA A 1 91 ? 8.797 -8.477 -12.695 1 98 91 ALA A C 1
ATOM 725 O O . ALA A 1 91 ? 7.938 -8.898 -13.469 1 98 91 ALA A O 1
ATOM 726 N N . THR A 1 92 ? 10.102 -8.594 -12.883 1 98.06 92 THR A N 1
ATOM 727 C CA . THR A 1 92 ? 10.672 -9.453 -13.922 1 98.06 92 THR A CA 1
ATOM 728 C C . THR A 1 92 ? 11.289 -10.703 -13.312 1 98.06 92 THR A C 1
ATOM 730 O O . THR A 1 92 ? 11.531 -10.758 -12.109 1 98.06 92 THR A O 1
ATOM 733 N N . TYR A 1 93 ? 11.453 -11.656 -14.125 1 98.06 93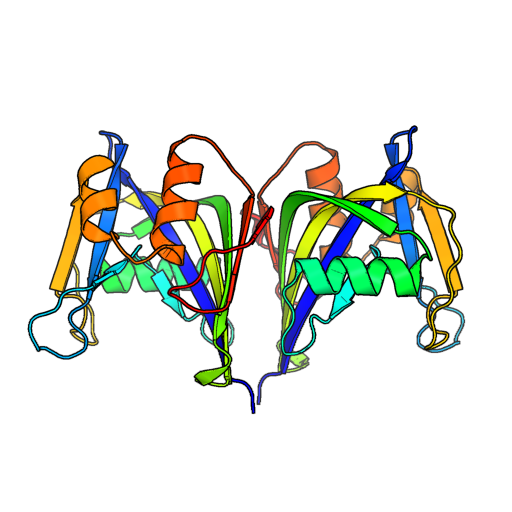 TYR A N 1
ATOM 734 C CA . TYR A 1 93 ? 11.883 -12.945 -13.594 1 98.06 93 TYR A CA 1
ATOM 735 C C . TYR A 1 93 ? 12.82 -13.648 -14.562 1 98.06 93 TYR A C 1
ATOM 737 O O . TYR A 1 93 ? 12.953 -13.227 -15.719 1 98.06 93 TYR A O 1
ATOM 745 N N . GLU A 1 94 ? 13.555 -14.633 -14.039 1 97.56 94 GLU A N 1
ATOM 746 C CA . GLU A 1 94 ? 14.328 -15.594 -14.812 1 97.56 94 GLU A CA 1
ATOM 747 C C . GLU A 1 94 ? 14.102 -17.016 -14.32 1 97.56 94 GLU A C 1
ATOM 749 O O . GLU A 1 94 ? 13.531 -17.219 -13.242 1 97.56 94 GLU A O 1
ATOM 754 N N . GLY A 1 95 ? 14.438 -17.938 -15.188 1 95.5 95 GLY A N 1
ATOM 755 C CA . GLY A 1 95 ? 14.281 -19.328 -14.828 1 95.5 95 GLY A CA 1
ATOM 756 C C . GLY A 1 95 ? 13.062 -19.984 -15.453 1 95.5 95 GLY A C 1
ATOM 757 O O . GLY A 1 95 ? 12.461 -19.422 -16.375 1 95.5 95 GLY A O 1
ATOM 758 N N . LEU A 1 96 ? 12.789 -21.266 -14.992 1 92.62 96 LEU A N 1
ATOM 759 C CA . LEU A 1 96 ? 11.68 -22.047 -15.516 1 92.62 96 LEU A CA 1
ATOM 760 C C . LEU A 1 96 ? 10.672 -22.359 -14.422 1 92.62 96 LEU A C 1
ATOM 762 O O . LEU A 1 96 ? 11.039 -22.5 -13.25 1 92.62 96 LEU A O 1
ATOM 766 N N . LEU A 1 97 ? 9.477 -22.438 -14.852 1 92.81 97 LEU A N 1
ATOM 767 C CA . LEU A 1 97 ? 8.43 -22.812 -13.906 1 92.81 97 LEU A CA 1
ATOM 768 C C . LEU A 1 97 ? 8.703 -24.188 -13.312 1 92.81 97 LEU A C 1
ATOM 770 O O . LEU A 1 97 ? 8.922 -25.156 -14.047 1 92.81 97 LEU A O 1
ATOM 774 N N . ASN A 1 98 ? 8.797 -24.25 -12.062 1 86.38 98 ASN A N 1
ATOM 775 C CA . ASN A 1 98 ? 8.977 -25.484 -11.281 1 86.38 98 ASN A CA 1
ATOM 776 C C . ASN A 1 98 ? 8.328 -25.359 -9.906 1 86.38 98 ASN A C 1
ATOM 778 O O . ASN A 1 98 ? 9.031 -25.281 -8.891 1 86.38 98 ASN A O 1
ATOM 782 N N . PRO A 1 99 ? 6.977 -25.328 -9.953 1 79.75 99 PRO A N 1
ATOM 783 C CA . PRO A 1 99 ? 6.301 -25.156 -8.672 1 79.75 99 PRO A CA 1
ATOM 784 C C . PRO A 1 99 ? 6.633 -26.266 -7.676 1 79.75 99 PRO A C 1
ATOM 786 O O . PRO A 1 99 ? 6.637 -27.453 -8.039 1 79.75 99 PRO A O 1
ATOM 789 N N . ARG A 1 100 ? 7.328 -25.969 -6.578 1 68.12 100 ARG A N 1
ATOM 790 C CA . ARG A 1 100 ? 7.664 -26.891 -5.5 1 68.12 100 ARG A CA 1
ATOM 791 C C . ARG A 1 100 ? 6.988 -26.484 -4.195 1 68.12 100 ARG A C 1
ATOM 793 O O . ARG A 1 100 ? 7.652 -26.016 -3.27 1 68.12 100 ARG A O 1
ATOM 800 N N . ASP A 1 101 ? 5.668 -26.188 -4.254 1 65.06 101 ASP A N 1
ATOM 801 C CA . ASP A 1 101 ? 5.008 -25.688 -3.055 1 65.06 101 ASP A CA 1
ATOM 802 C C . ASP A 1 101 ? 5.176 -26.656 -1.884 1 65.06 101 ASP A C 1
ATOM 804 O O . ASP A 1 101 ? 4.656 -27.766 -1.915 1 65.06 101 ASP A O 1
ATOM 808 N N . PRO A 1 102 ? 6.062 -26.297 -1.035 1 59.19 102 PRO A N 1
ATOM 809 C CA . PRO A 1 102 ? 6.312 -27.219 0.075 1 59.19 102 PRO A CA 1
ATOM 810 C C . PRO A 1 102 ? 5.027 -27.656 0.781 1 59.19 102 PRO A C 1
ATOM 812 O O . PRO A 1 102 ? 4.953 -28.766 1.306 1 59.19 102 PRO A O 1
ATOM 815 N N . ASP A 1 103 ? 4.074 -26.703 0.751 1 62.19 103 ASP A N 1
ATOM 816 C CA . ASP A 1 103 ? 2.842 -27.047 1.449 1 62.19 103 ASP A CA 1
ATOM 817 C C . ASP A 1 103 ? 1.914 -27.859 0.554 1 62.19 103 ASP A C 1
ATOM 819 O O . ASP A 1 103 ? 0.92 -28.422 1.024 1 62.19 103 ASP A O 1
ATOM 823 N N . GLY A 1 104 ? 2.354 -28 -0.572 1 64.31 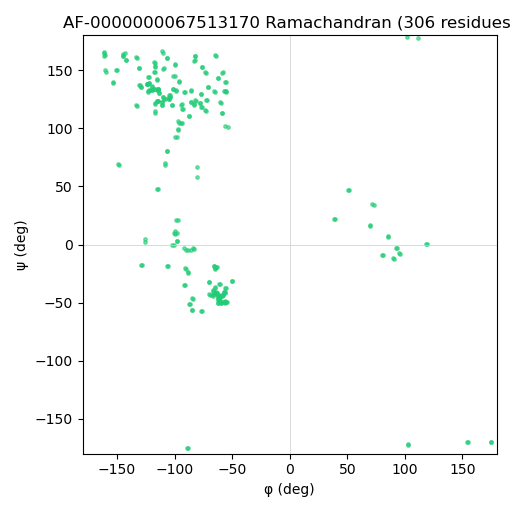104 GLY A N 1
ATOM 824 C CA . GLY A 1 104 ? 1.643 -28.859 -1.504 1 64.31 104 GLY A CA 1
ATOM 825 C C . GLY A 1 104 ? 0.315 -28.281 -1.958 1 64.31 104 GLY A C 1
ATOM 826 O O . GLY A 1 104 ? -0.526 -29 -2.504 1 64.31 104 GLY A O 1
ATOM 827 N N . HIS A 1 105 ? 0.161 -26.938 -1.717 1 73.75 105 HIS A N 1
ATOM 828 C CA . HIS A 1 105 ? -1.141 -26.375 -2.041 1 73.75 105 HIS A CA 1
ATOM 829 C C . HIS A 1 105 ? -1.177 -25.859 -3.48 1 73.75 105 HIS A C 1
ATOM 831 O O . HIS A 1 105 ? -2.244 -25.797 -4.09 1 73.75 105 HIS A O 1
ATOM 837 N N . ILE A 1 106 ? -0.041 -25.625 -3.982 1 77.5 106 ILE A N 1
ATOM 838 C CA . ILE A 1 106 ? -0.005 -25.109 -5.348 1 77.5 106 ILE A CA 1
ATOM 839 C C . ILE A 1 106 ? -0.049 -26.281 -6.336 1 77.5 106 ILE A C 1
ATOM 841 O O . ILE A 1 106 ? 0.841 -27.141 -6.34 1 77.5 106 ILE A O 1
ATOM 845 N N . VAL A 1 107 ? -1.032 -26.25 -7.18 1 78.81 107 VAL A N 1
ATOM 846 C CA . VAL A 1 107 ? -1.229 -27.375 -8.086 1 78.81 107 VAL A CA 1
ATOM 847 C C . VAL A 1 107 ? -0.783 -26.984 -9.492 1 78.81 107 VAL A C 1
ATOM 849 O O . VAL A 1 107 ? -0.519 -27.859 -10.328 1 78.81 107 VAL A O 1
ATOM 852 N N . GLU A 1 108 ? -0.71 -25.703 -9.648 1 87.62 108 GLU A N 1
ATOM 853 C CA . GLU A 1 108 ? -0.293 -25.281 -10.984 1 87.62 108 GLU A CA 1
ATOM 854 C C . GLU A 1 108 ? 0.234 -23.859 -10.969 1 87.62 108 GLU A C 1
ATOM 856 O O . GLU A 1 108 ? -0.13 -23.062 -10.102 1 87.62 108 GLU A O 1
ATOM 861 N N . ALA A 1 109 ? 1.154 -23.578 -11.859 1 94.5 109 ALA A N 1
ATOM 862 C CA . ALA A 1 109 ? 1.627 -22.266 -12.25 1 94.5 109 ALA A CA 1
ATOM 863 C C . ALA A 1 109 ? 1.688 -22.109 -13.766 1 94.5 109 ALA A C 1
ATOM 865 O O . ALA A 1 109 ? 2.396 -22.875 -14.438 1 94.5 109 ALA A O 1
ATOM 866 N N . ARG A 1 110 ? 0.924 -21.156 -14.25 1 95.44 110 ARG A N 1
ATOM 867 C CA . ARG A 1 110 ? 0.807 -21.047 -15.703 1 95.44 110 ARG A CA 1
ATOM 868 C C . ARG A 1 110 ? 0.562 -19.594 -16.109 1 95.44 110 ARG A C 1
ATOM 870 O O . ARG A 1 110 ? -0.02 -18.812 -15.359 1 95.44 110 ARG A O 1
ATOM 877 N N . PHE A 1 111 ? 1.054 -19.297 -17.328 1 97.94 111 PHE A N 1
ATOM 878 C CA . PHE A 1 111 ? 0.779 -17.984 -17.906 1 97.94 111 PHE A CA 1
ATOM 879 C C . PHE A 1 111 ? -0.556 -18 -18.641 1 97.94 111 PHE A C 1
ATOM 881 O O . PHE A 1 111 ? -0.834 -18.906 -19.422 1 97.94 111 PHE A O 1
ATOM 888 N N . PHE A 1 112 ? -1.322 -16.984 -18.359 1 97.62 112 PHE A N 1
ATOM 889 C CA . PHE A 1 112 ? -2.656 -16.875 -18.938 1 97.62 112 PHE A CA 1
ATOM 890 C C . PHE A 1 112 ? -2.807 -15.57 -19.703 1 97.62 112 PHE A C 1
ATOM 892 O O . PHE A 1 112 ? -2.264 -14.539 -19.297 1 97.62 112 PHE A O 1
ATOM 899 N N . THR A 1 113 ? -3.592 -15.641 -20.859 1 97.38 113 THR A N 1
ATOM 900 C CA . THR A 1 113 ? -3.99 -14.406 -21.516 1 97.38 113 THR A CA 1
ATOM 901 C C . THR A 1 113 ? -4.914 -13.586 -20.625 1 97.38 113 THR A C 1
ATOM 903 O O . THR A 1 113 ? -5.418 -14.086 -19.625 1 97.38 113 THR A O 1
ATOM 906 N N . LEU A 1 114 ? -5.031 -12.32 -20.984 1 95.56 114 LEU A N 1
ATOM 907 C CA . LEU A 1 114 ? -5.918 -11.469 -20.188 1 95.56 114 LEU A CA 1
ATOM 908 C C . LEU A 1 114 ? -7.328 -12.047 -20.141 1 95.56 114 LEU A C 1
ATOM 910 O O . LEU A 1 114 ? -7.984 -12.008 -19.094 1 95.56 114 LEU A O 1
ATOM 914 N N . GLU A 1 115 ? -7.777 -12.555 -21.266 1 96.44 115 GLU A N 1
ATOM 915 C CA . GLU A 1 115 ? -9.102 -13.164 -21.328 1 96.44 115 GLU A CA 1
ATOM 916 C C . GLU A 1 115 ? -9.203 -14.359 -20.375 1 96.44 115 GLU A C 1
ATOM 918 O O . GLU A 1 115 ? -10.195 -14.516 -19.672 1 96.44 115 GLU A O 1
ATOM 923 N N . GLU A 1 116 ? -8.242 -15.18 -20.375 1 96.62 116 GLU A N 1
ATOM 924 C CA . GLU A 1 116 ? -8.211 -16.344 -19.484 1 96.62 116 GLU A CA 1
ATOM 925 C C . GLU A 1 116 ? -8.156 -15.914 -18.016 1 96.62 116 GLU A C 1
ATOM 927 O O . GLU A 1 116 ? -8.758 -16.547 -17.156 1 96.62 116 GLU A O 1
ATOM 932 N N . VAL A 1 117 ? -7.344 -14.906 -17.734 1 96.81 117 VAL A N 1
ATOM 933 C CA . VAL A 1 117 ? -7.258 -14.359 -16.375 1 96.81 117 VAL A CA 1
ATOM 934 C C . VAL A 1 117 ? -8.648 -13.938 -15.906 1 96.81 117 VAL A C 1
ATOM 936 O O . VAL A 1 117 ? -9.055 -14.258 -14.789 1 96.81 117 VAL A O 1
ATOM 939 N N . GLU A 1 118 ? -9.312 -13.203 -16.719 1 95.75 118 GLU A N 1
ATOM 940 C CA . GLU A 1 118 ? -10.656 -12.734 -16.375 1 95.75 118 GLU A CA 1
ATOM 941 C C . GLU A 1 118 ? -11.578 -13.906 -16.062 1 95.75 118 GLU A C 1
ATOM 943 O O . GLU A 1 118 ? -12.375 -13.836 -15.117 1 95.75 118 GLU A O 1
ATOM 948 N N . GLU A 1 119 ? -11.453 -14.914 -16.828 1 95.25 119 GLU A N 1
ATOM 949 C CA . GLU A 1 119 ? -12.281 -16.094 -16.609 1 95.25 119 GLU A CA 1
ATOM 950 C C . GLU A 1 119 ? -11.906 -16.797 -15.305 1 95.25 119 GLU A C 1
ATOM 952 O O . GLU A 1 119 ? -12.781 -17.188 -14.531 1 95.25 119 GLU A O 1
ATOM 957 N N . ARG A 1 120 ? -10.633 -16.953 -15.031 1 93.62 120 ARG A N 1
ATOM 958 C CA . ARG A 1 120 ? -10.148 -17.688 -13.875 1 93.62 120 ARG A CA 1
ATOM 959 C C . ARG A 1 120 ? -10.43 -16.938 -12.578 1 93.62 120 ARG A C 1
ATOM 961 O O . ARG A 1 120 ? -10.609 -17.547 -11.523 1 93.62 120 ARG A O 1
ATOM 968 N N . LEU A 1 121 ? -10.398 -15.633 -12.703 1 94.12 121 LEU A N 1
ATOM 969 C CA . LEU A 1 121 ? -10.594 -14.805 -11.508 1 94.12 121 LEU A CA 1
ATOM 970 C C . LEU A 1 121 ? -12.023 -14.289 -11.43 1 94.12 121 LEU A C 1
ATOM 972 O O . LEU A 1 121 ? -12.336 -13.453 -10.578 1 94.12 121 LEU A O 1
ATOM 976 N N . LYS A 1 122 ? -12.797 -14.844 -12.312 1 90.25 122 LYS A N 1
ATOM 977 C CA . LYS A 1 122 ? -14.195 -14.414 -12.344 1 90.25 122 LYS A CA 1
ATOM 978 C C . LYS A 1 122 ? -14.852 -14.586 -10.977 1 90.25 122 LYS A C 1
ATOM 980 O O . LYS A 1 122 ? -14.695 -15.625 -10.328 1 90.25 122 LYS A O 1
ATOM 985 N N . GLY A 1 123 ? -15.516 -13.594 -10.516 1 87.94 123 GLY A N 1
ATOM 986 C CA . GLY A 1 123 ? -16.203 -13.672 -9.234 1 87.94 123 GLY A CA 1
ATOM 987 C C . GLY A 1 123 ? -15.344 -13.234 -8.062 1 87.94 123 GLY A C 1
ATOM 988 O O . GLY A 1 123 ? -15.82 -13.156 -6.93 1 87.94 123 GLY A O 1
ATOM 989 N N . HIS A 1 124 ? -14.125 -13.086 -8.242 1 90.94 124 HIS A N 1
ATOM 990 C CA . HIS A 1 124 ? -13.211 -12.57 -7.234 1 90.94 124 HIS A CA 1
ATOM 991 C C . HIS A 1 124 ? -12.773 -11.148 -7.555 1 90.94 124 HIS A C 1
ATOM 993 O O . HIS A 1 124 ? -11.625 -10.922 -7.949 1 90.94 124 HIS A O 1
ATOM 999 N N . LEU A 1 125 ? -13.594 -10.281 -7.238 1 91.5 125 LEU A N 1
ATOM 1000 C CA . LEU A 1 125 ? -13.469 -8.898 -7.691 1 91.5 125 LEU A CA 1
ATOM 1001 C C . LEU A 1 125 ? -12.195 -8.258 -7.145 1 91.5 125 LEU A C 1
ATOM 1003 O O . LEU A 1 125 ? -11.469 -7.594 -7.883 1 91.5 125 LEU A O 1
ATOM 1007 N N . PRO A 1 126 ? -11.883 -8.516 -5.883 1 93.44 126 PRO A N 1
ATOM 1008 C CA . PRO A 1 126 ? -10.68 -7.867 -5.348 1 93.44 126 PRO A CA 1
ATOM 1009 C C . PRO A 1 126 ? -9.398 -8.328 -6.035 1 93.44 126 PRO A C 1
ATOM 1011 O O . PRO A 1 126 ? -8.375 -7.652 -5.961 1 93.44 126 PRO A O 1
ATOM 1014 N N . LEU A 1 127 ? -9.453 -9.477 -6.656 1 94.5 127 LEU A N 1
ATOM 1015 C CA . LEU A 1 127 ? -8.297 -9.992 -7.375 1 94.5 127 LEU A CA 1
ATOM 1016 C C . LEU A 1 127 ? -8.32 -9.539 -8.836 1 94.5 127 LEU A C 1
ATOM 1018 O O . LEU A 1 127 ? -7.277 -9.219 -9.414 1 94.5 127 LEU A O 1
ATOM 1022 N N . LEU A 1 128 ? -9.461 -9.453 -9.359 1 95.38 128 LEU A N 1
ATOM 1023 C CA . LEU A 1 128 ? -9.609 -9.242 -10.797 1 95.38 128 LEU A CA 1
ATOM 1024 C C . LEU A 1 128 ? -9.586 -7.758 -11.133 1 95.38 128 LEU A C 1
ATOM 1026 O O . LEU A 1 128 ? -8.852 -7.336 -12.031 1 95.38 128 LEU A O 1
ATOM 1030 N N . GLU A 1 129 ? -10.359 -6.953 -10.492 1 95.25 129 GLU A N 1
ATOM 1031 C CA . GLU A 1 129 ? -10.578 -5.559 -10.867 1 95.25 129 GLU A CA 1
ATOM 1032 C C . GLU A 1 129 ? -9.266 -4.777 -10.859 1 95.25 129 GLU A C 1
ATOM 1034 O O . GLU A 1 129 ? -8.93 -4.113 -11.844 1 95.25 129 GLU A O 1
ATOM 1039 N N . PRO A 1 130 ? -8.508 -4.887 -9.812 1 96.75 130 PRO A N 1
ATOM 1040 C CA . PRO A 1 130 ? -7.254 -4.133 -9.812 1 96.75 130 PRO A CA 1
ATOM 1041 C C . PRO A 1 130 ? -6.273 -4.629 -10.875 1 96.75 130 PRO A C 1
ATOM 1043 O O . PRO A 1 130 ? -5.605 -3.82 -11.523 1 96.75 130 PRO A O 1
ATOM 1046 N N . LEU A 1 131 ? -6.191 -5.914 -11 1 97.5 131 LEU A N 1
ATOM 1047 C CA . LEU A 1 131 ? -5.277 -6.488 -11.977 1 97.5 131 LEU A CA 1
ATOM 1048 C C . LEU A 1 131 ? -5.656 -6.059 -13.391 1 97.5 131 LEU A C 1
ATOM 1050 O O . LEU A 1 131 ? -4.793 -5.66 -14.18 1 97.5 131 LEU A O 1
ATOM 1054 N N . ARG A 1 132 ? -6.902 -6.133 -13.68 1 96.06 132 ARG A N 1
ATOM 1055 C CA . ARG A 1 132 ? -7.398 -5.715 -14.984 1 96.06 132 ARG A CA 1
ATOM 1056 C C . ARG A 1 132 ? -7.082 -4.25 -15.25 1 96.06 132 ARG A C 1
ATOM 1058 O O . ARG A 1 132 ? -6.609 -3.895 -16.328 1 96.06 132 ARG A O 1
ATOM 1065 N N . ALA A 1 133 ? -7.406 -3.432 -14.32 1 95.5 133 ALA A N 1
ATOM 1066 C CA . ALA A 1 133 ? -7.141 -2.002 -14.461 1 95.5 133 ALA A CA 1
ATOM 1067 C C . ALA A 1 133 ? -5.652 -1.743 -14.688 1 95.5 133 ALA A C 1
ATOM 1069 O O . ALA A 1 133 ? -5.277 -0.928 -15.531 1 95.5 133 ALA A O 1
ATOM 1070 N N . TYR A 1 134 ? -4.867 -2.422 -13.938 1 96 134 TYR A N 1
ATOM 1071 C CA . TYR A 1 134 ? -3.426 -2.248 -14.078 1 96 134 TYR A CA 1
ATOM 1072 C C . TYR A 1 134 ? -2.961 -2.648 -15.477 1 96 134 TYR A C 1
ATOM 1074 O O . TYR A 1 134 ? -2.184 -1.929 -16.109 1 96 134 TYR A O 1
ATOM 1082 N N . LEU A 1 135 ? -3.396 -3.764 -15.883 1 95.94 135 LEU A N 1
ATOM 1083 C CA . LEU A 1 135 ? -2.986 -4.27 -17.188 1 95.94 135 LEU A CA 1
ATOM 1084 C C . LEU A 1 135 ? -3.479 -3.355 -18.297 1 95.94 135 LEU 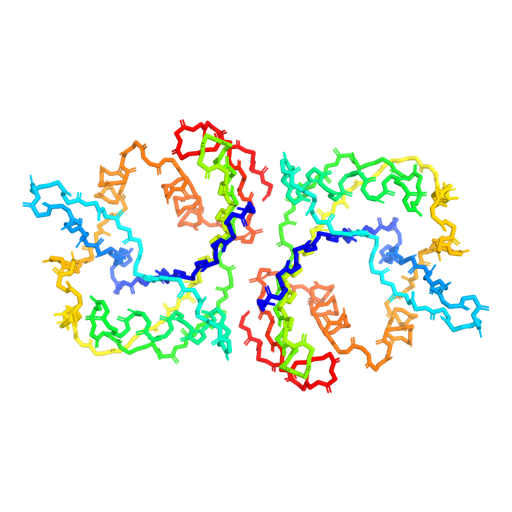A C 1
ATOM 1086 O O . LEU A 1 135 ? -2.953 -3.393 -19.422 1 95.94 135 LEU A O 1
ATOM 1090 N N . ARG A 1 136 ? -4.438 -2.58 -17.969 1 93.62 136 ARG A N 1
ATOM 1091 C CA . ARG A 1 136 ? -4.949 -1.606 -18.938 1 93.62 136 ARG A CA 1
ATOM 1092 C C . ARG A 1 136 ? -4.223 -0.273 -18.797 1 93.62 136 ARG A C 1
ATOM 1094 O O . ARG A 1 136 ? -4.547 0.69 -19.5 1 93.62 136 ARG A O 1
ATOM 1101 N N . GLY A 1 137 ? -3.346 -0.13 -17.859 1 92.44 137 GLY A N 1
ATOM 1102 C CA . GLY A 1 137 ? -2.475 1.034 -17.828 1 92.44 137 GLY A CA 1
ATOM 1103 C C . GLY A 1 137 ? -2.658 1.879 -16.578 1 92.44 137 GLY A C 1
ATOM 1104 O O . GLY A 1 137 ? -1.987 2.898 -16.406 1 92.44 137 GLY A O 1
ATOM 1105 N N . GLU A 1 138 ? -3.516 1.5 -15.695 1 90.75 138 GLU A N 1
ATOM 1106 C CA . GLU A 1 138 ? -3.732 2.262 -14.469 1 90.75 138 GLU A CA 1
ATOM 1107 C C . GLU A 1 138 ? -2.768 1.826 -13.375 1 90.75 138 GLU A C 1
ATOM 1109 O O . GLU A 1 138 ? -2.867 0.711 -12.859 1 90.75 138 GLU A O 1
ATOM 1114 N N . ARG A 1 139 ? -1.856 2.721 -13.078 1 89.56 139 ARG A N 1
ATOM 1115 C CA . ARG A 1 139 ? -0.851 2.398 -12.07 1 89.56 139 ARG A CA 1
ATOM 1116 C C . ARG A 1 139 ? -1.08 3.199 -10.789 1 89.56 139 ARG A C 1
ATOM 1118 O O . ARG A 1 139 ? -1.65 4.293 -10.828 1 89.56 139 ARG A O 1
ATOM 1125 N N . GLY A 1 140 ? -0.642 2.564 -9.727 1 89.69 140 GLY A N 1
ATOM 1126 C CA . GLY A 1 140 ? -0.625 3.297 -8.469 1 89.69 140 GLY A CA 1
ATOM 1127 C C . GLY A 1 140 ? -2.012 3.535 -7.898 1 89.69 140 GLY A C 1
ATOM 1128 O O . GLY A 1 140 ? -2.293 4.609 -7.367 1 89.69 140 GLY A O 1
ATOM 1129 N N . ARG A 1 141 ? -2.9 2.604 -8.086 1 93.94 141 ARG A N 1
ATOM 1130 C CA . ARG A 1 141 ? -4.266 2.738 -7.582 1 93.94 141 ARG A CA 1
ATOM 1131 C C . ARG A 1 141 ? -4.449 1.963 -6.281 1 93.94 141 ARG A C 1
ATOM 1133 O O . ARG A 1 141 ? -3.662 1.066 -5.969 1 93.94 141 ARG A O 1
ATOM 1140 N N . PHE A 1 142 ? -5.383 2.377 -5.496 1 96.06 142 PHE A N 1
ATOM 1141 C CA . PHE A 1 142 ? -5.801 1.747 -4.25 1 96.06 142 PHE A CA 1
ATOM 1142 C C . PHE A 1 142 ? -7.254 1.293 -4.332 1 96.06 142 PHE A C 1
ATOM 1144 O O . PHE A 1 142 ? -8.109 2.031 -4.816 1 96.06 142 PHE A O 1
ATOM 1151 N N . TYR A 1 143 ? -7.477 0.096 -3.895 1 95.81 143 TYR A N 1
ATOM 1152 C CA . TYR A 1 143 ? -8.812 -0.496 -3.908 1 95.81 143 TYR A CA 1
ATOM 1153 C C . TYR A 1 143 ? -9.227 -0.938 -2.51 1 95.81 143 TYR A C 1
ATOM 1155 O O . TYR A 1 143 ? -8.445 -1.579 -1.799 1 95.81 143 TYR A O 1
ATOM 1163 N N . ALA A 1 144 ? -10.352 -0.591 -2.121 1 94.19 144 ALA A N 1
ATOM 1164 C CA . ALA A 1 144 ? -10.891 -1.019 -0.835 1 94.19 144 ALA A CA 1
ATOM 1165 C C . ALA A 1 144 ? -12.203 -1.777 -1.021 1 94.19 144 ALA A C 1
ATOM 1167 O O . ALA A 1 144 ? -13.102 -1.319 -1.736 1 94.19 144 ALA A O 1
ATOM 1168 N N . TYR A 1 145 ? -12.258 -2.908 -0.334 1 91.62 145 TYR A N 1
ATOM 1169 C CA . TYR A 1 145 ? -13.438 -3.758 -0.449 1 91.62 145 TYR A CA 1
ATOM 1170 C C . TYR A 1 145 ? -13.984 -4.121 0.926 1 91.62 145 TYR A C 1
ATOM 1172 O O . TYR A 1 145 ? -13.219 -4.391 1.854 1 91.62 145 TYR A O 1
ATOM 1180 N N . ALA A 1 146 ? -15.32 -4.023 1.048 1 85.12 146 ALA A N 1
ATOM 1181 C CA . ALA A 1 146 ? -16 -4.523 2.242 1 85.12 146 ALA A CA 1
ATOM 1182 C C . ALA A 1 146 ? -16.203 -6.031 2.164 1 85.12 146 ALA A C 1
ATOM 1184 O O . ALA A 1 146 ? -17.344 -6.504 2.045 1 85.12 146 ALA A O 1
ATOM 1185 N N . GLY A 1 147 ? -15.188 -6.766 2.197 1 82.25 147 GLY A N 1
ATOM 1186 C CA . GLY A 1 147 ? -15.195 -8.203 2.004 1 82.25 147 GLY A CA 1
ATOM 1187 C C . GLY A 1 147 ? -14.734 -8.625 0.619 1 82.25 147 GLY A C 1
ATOM 1188 O O . GLY A 1 147 ? -14.43 -7.777 -0.224 1 82.25 147 GLY A O 1
ATOM 1189 N N . TRP A 1 148 ? -14.688 -9.898 0.361 1 81 148 TRP A N 1
ATOM 1190 C CA . TRP A 1 148 ? -14.102 -10.445 -0.862 1 81 148 TRP A CA 1
ATOM 1191 C C . TRP A 1 148 ? -15.141 -10.516 -1.976 1 81 148 TRP A C 1
ATOM 1193 O O . TRP A 1 148 ? -14.805 -10.789 -3.131 1 81 148 TRP A O 1
ATOM 1203 N N . HIS A 1 149 ? -16.391 -10.172 -1.644 1 76.44 149 HIS A N 1
ATOM 1204 C CA . HIS A 1 149 ? -17.438 -10.328 -2.635 1 76.44 149 HIS A CA 1
ATOM 1205 C C . HIS A 1 149 ? -18.203 -9.023 -2.848 1 76.44 149 HIS A C 1
ATOM 1207 O O . HIS A 1 149 ? -19.125 -8.961 -3.67 1 76.44 149 HIS A O 1
ATOM 1213 N N . ALA A 1 150 ? -17.797 -7.969 -2.176 1 74.62 150 ALA A N 1
ATOM 1214 C CA . ALA A 1 150 ? -18.484 -6.68 -2.27 1 74.62 150 ALA A CA 1
ATOM 1215 C C . ALA A 1 150 ? -17.75 -5.734 -3.215 1 74.62 150 ALA A C 1
ATOM 1217 O O . ALA A 1 150 ? -16.531 -5.844 -3.391 1 74.62 150 ALA A O 1
ATOM 1218 N N . PRO A 1 151 ? -18.562 -4.93 -3.916 1 76.88 151 PRO A N 1
ATOM 1219 C CA . PRO A 1 151 ? -17.875 -3.898 -4.703 1 76.88 151 PRO A CA 1
ATOM 1220 C C . PRO A 1 151 ? -17 -2.98 -3.85 1 76.88 151 PRO A C 1
ATOM 1222 O O . PRO A 1 151 ? -17.25 -2.836 -2.648 1 76.88 151 PRO A O 1
ATOM 1225 N N . GLY A 1 152 ? -15.953 -2.516 -4.441 1 77.75 152 GLY A N 1
ATOM 1226 C CA . GLY A 1 152 ? -14.984 -1.74 -3.68 1 77.75 152 GLY A CA 1
ATOM 1227 C C . GLY A 1 152 ? -14.953 -0.276 -4.078 1 77.75 152 GLY A C 1
ATOM 1228 O O . GLY A 1 152 ? -15.711 0.154 -4.949 1 77.75 152 GLY A O 1
ATOM 1229 N N . VAL A 1 153 ? -14.336 0.464 -3.271 1 84.12 153 VAL A N 1
ATOM 1230 C CA . VAL A 1 153 ? -13.977 1.85 -3.555 1 84.12 153 VAL A CA 1
ATOM 1231 C C . VAL A 1 153 ? -12.578 1.907 -4.164 1 84.12 153 VAL A C 1
ATOM 1233 O O . VAL A 1 153 ? -11.664 1.229 -3.695 1 84.12 153 VAL A O 1
ATOM 1236 N N . VAL A 1 154 ? -12.523 2.648 -5.273 1 86.06 154 VAL A N 1
ATOM 1237 C CA . VAL A 1 154 ? -11.25 2.748 -5.984 1 86.06 154 VAL A CA 1
ATOM 1238 C C . VAL A 1 154 ? -10.742 4.188 -5.934 1 86.06 154 VAL A C 1
ATOM 1240 O O . VAL A 1 154 ? -11.516 5.133 -6.113 1 86.06 154 VAL A O 1
ATOM 1243 N N . VAL A 1 155 ? -9.539 4.227 -5.613 1 86.25 155 VAL A N 1
ATOM 1244 C CA . VAL A 1 155 ? -8.891 5.531 -5.695 1 86.25 155 VAL A CA 1
ATOM 1245 C C . VAL A 1 155 ? -7.559 5.402 -6.43 1 86.25 155 VAL A C 1
ATOM 1247 O O . VAL A 1 155 ? -6.848 4.41 -6.262 1 86.25 155 VAL A O 1
ATOM 1250 N N . MET B 1 1 ? 3.928 -9.891 21.016 1 64.81 1 MET B N 1
ATOM 1251 C CA . MET B 1 1 ? 3.102 -9.781 19.812 1 64.81 1 MET B CA 1
ATOM 1252 C C . MET B 1 1 ? 3.486 -8.555 19 1 64.81 1 MET B C 1
ATOM 1254 O O . MET B 1 1 ? 3.791 -7.5 19.562 1 64.81 1 MET B O 1
ATOM 1258 N N . ARG B 1 2 ? 3.789 -8.742 17.797 1 77.06 2 ARG B N 1
ATOM 1259 C CA . ARG B 1 2 ? 4.234 -7.641 16.938 1 77.06 2 ARG B CA 1
ATOM 1260 C C . ARG B 1 2 ? 3.117 -6.625 16.734 1 77.06 2 ARG B C 1
ATOM 1262 O O . ARG B 1 2 ? 1.956 -7 16.562 1 77.06 2 ARG B O 1
ATOM 1269 N N . ARG B 1 3 ? 3.545 -5.41 16.953 1 84.5 3 ARG B N 1
ATOM 1270 C CA . ARG B 1 3 ? 2.592 -4.332 16.719 1 84.5 3 ARG B CA 1
ATOM 1271 C C . ARG B 1 3 ? 2.549 -3.949 15.242 1 84.5 3 ARG B C 1
ATOM 1273 O O . ARG B 1 3 ? 3.588 -3.68 14.633 1 84.5 3 ARG B O 1
ATOM 1280 N N . GLU B 1 4 ? 1.424 -4.059 14.625 1 86.38 4 GLU B N 1
ATOM 1281 C CA . GLU B 1 4 ? 1.198 -3.643 13.25 1 86.38 4 GLU B CA 1
ATOM 1282 C C . GLU B 1 4 ? 0.452 -2.312 13.188 1 86.38 4 GLU B C 1
ATOM 1284 O O . GLU B 1 4 ? -0.66 -2.195 13.703 1 86.38 4 GLU B O 1
ATOM 1289 N N . ILE B 1 5 ? 1.052 -1.344 12.594 1 92.38 5 ILE B N 1
ATOM 1290 C CA . ILE B 1 5 ? 0.449 -0.018 12.5 1 92.38 5 ILE B CA 1
ATOM 1291 C C . ILE B 1 5 ? 0.201 0.334 11.031 1 92.38 5 ILE B C 1
ATOM 1293 O O . ILE B 1 5 ? 1.116 0.268 10.211 1 92.38 5 ILE B O 1
ATOM 1297 N N . LEU B 1 6 ? -0.978 0.582 10.711 1 94.56 6 LEU B N 1
ATOM 1298 C CA . LEU B 1 6 ? -1.363 1.04 9.383 1 94.56 6 LEU B CA 1
ATOM 1299 C C . LEU B 1 6 ? -1.688 2.531 9.391 1 94.56 6 LEU B C 1
ATOM 1301 O O . LEU B 1 6 ? -2.506 2.986 10.195 1 94.56 6 LEU B O 1
ATOM 1305 N N . VAL B 1 7 ? -1.011 3.27 8.516 1 96.94 7 VAL B N 1
ATOM 1306 C CA . VAL B 1 7 ? -1.153 4.723 8.492 1 96.94 7 VAL B CA 1
ATOM 1307 C C . VAL B 1 7 ? -1.593 5.18 7.102 1 96.94 7 VAL B C 1
ATOM 1309 O O . VAL B 1 7 ? -1.135 4.641 6.094 1 96.94 7 VAL B O 1
ATOM 1312 N N . ALA B 1 8 ? -2.471 6.086 7.051 1 97.94 8 ALA B N 1
ATOM 1313 C CA . ALA B 1 8 ? -2.838 6.797 5.828 1 97.94 8 ALA B CA 1
ATOM 1314 C C . ALA B 1 8 ? -2.463 8.273 5.922 1 97.94 8 ALA B C 1
ATOM 1316 O O . ALA B 1 8 ? -2.678 8.914 6.957 1 97.94 8 ALA B O 1
ATOM 1317 N N . ALA B 1 9 ? -1.854 8.758 4.883 1 98.06 9 ALA B N 1
ATOM 1318 C CA . ALA B 1 9 ? -1.416 10.156 4.848 1 98.06 9 ALA B CA 1
ATOM 1319 C C . ALA B 1 9 ? -1.856 10.836 3.557 1 98.06 9 ALA B C 1
ATOM 1321 O O . ALA B 1 9 ? -1.98 10.188 2.516 1 98.06 9 ALA B O 1
ATOM 1322 N N . ALA B 1 10 ? -2.045 12.086 3.59 1 98.5 10 ALA B N 1
ATOM 1323 C CA . ALA B 1 10 ? -2.498 12.859 2.436 1 98.5 10 ALA B CA 1
ATOM 1324 C C . ALA B 1 10 ? -1.409 13.82 1.953 1 98.5 10 ALA B C 1
ATOM 1326 O O . ALA B 1 10 ? -0.792 14.523 2.756 1 98.5 10 ALA B O 1
ATOM 1327 N N . ILE B 1 11 ? -1.191 13.766 0.728 1 98.62 11 ILE B N 1
ATOM 1328 C CA . ILE B 1 11 ? -0.406 14.805 0.068 1 98.62 11 ILE B CA 1
ATOM 1329 C C . ILE B 1 11 ? -1.336 15.875 -0.498 1 98.62 11 ILE B C 1
ATOM 1331 O O . ILE B 1 11 ? -2.029 15.641 -1.491 1 98.62 11 ILE B O 1
ATOM 1335 N N . LEU B 1 12 ? -1.409 16.969 0.104 1 98.62 12 LEU B N 1
ATOM 1336 C CA . LEU B 1 12 ? -2.221 18.109 -0.292 1 98.62 12 LEU B CA 1
ATOM 1337 C C . LEU B 1 12 ? -1.343 19.266 -0.777 1 98.62 12 LEU B C 1
ATOM 1339 O O . LEU B 1 12 ? -0.421 19.688 -0.074 1 98.62 12 LEU B O 1
ATOM 1343 N N . LEU B 1 13 ? -1.663 19.719 -1.937 1 98.25 13 LEU B N 1
ATOM 1344 C CA . LEU B 1 13 ? -0.912 20.812 -2.527 1 98.25 13 LEU B CA 1
ATOM 1345 C C . LEU B 1 13 ? -1.797 22.047 -2.697 1 98.25 13 LEU B C 1
ATOM 1347 O O . LEU B 1 13 ? -2.984 21.922 -3.006 1 98.25 13 LEU B O 1
ATOM 1351 N N . ASP B 1 14 ? -1.216 23.188 -2.455 1 97.62 14 ASP B N 1
ATOM 1352 C CA . ASP B 1 14 ? -1.972 24.391 -2.775 1 97.62 14 ASP B CA 1
ATOM 1353 C C . ASP B 1 14 ? -1.73 24.828 -4.219 1 97.62 14 ASP B C 1
ATOM 1355 O O . ASP B 1 14 ? -1.093 24.109 -4.988 1 97.62 14 ASP B O 1
ATOM 1359 N N . SER B 1 15 ? -2.289 25.969 -4.559 1 96.06 15 SER B N 1
ATOM 1360 C CA . SER B 1 15 ? -2.271 26.422 -5.945 1 96.06 15 SER B CA 1
ATOM 1361 C C . SER B 1 15 ? -0.851 26.734 -6.406 1 96.06 15 SER B C 1
ATOM 1363 O O . SER B 1 15 ? -0.582 26.812 -7.605 1 96.06 15 SER B O 1
ATOM 1365 N N . ARG B 1 16 ? 0.071 26.938 -5.473 1 96.69 16 ARG B N 1
ATOM 1366 C CA . ARG B 1 16 ? 1.455 27.266 -5.801 1 96.69 16 ARG B CA 1
ATOM 1367 C C . ARG B 1 16 ? 2.336 26.031 -5.758 1 96.69 16 ARG B C 1
ATOM 1369 O O . ARG B 1 16 ? 3.557 26.109 -5.902 1 96.69 16 ARG B O 1
ATOM 1376 N N . GLY B 1 17 ? 1.711 24.891 -5.5 1 96.5 17 GLY B N 1
ATOM 1377 C CA . GLY B 1 17 ? 2.467 23.641 -5.465 1 96.5 17 GLY B CA 1
ATOM 1378 C C . GLY B 1 17 ? 3.109 23.375 -4.117 1 96.5 17 GLY B C 1
ATOM 1379 O O . GLY B 1 17 ? 3.922 22.469 -3.982 1 96.5 17 GLY B O 1
ATOM 1380 N N . ARG B 1 18 ? 2.795 24.203 -3.1 1 98.12 18 ARG B N 1
ATOM 1381 C CA . ARG B 1 18 ? 3.32 23.969 -1.758 1 98.12 18 ARG B CA 1
ATOM 1382 C C . ARG B 1 18 ? 2.621 22.797 -1.093 1 98.12 18 ARG B C 1
ATOM 1384 O O . ARG B 1 18 ? 1.438 22.547 -1.34 1 98.12 18 ARG B O 1
ATOM 1391 N N . VAL B 1 19 ? 3.359 22.094 -0.252 1 98.56 19 VAL B N 1
ATOM 1392 C CA . VAL B 1 19 ? 2.881 20.859 0.38 1 98.56 19 VAL B CA 1
ATOM 1393 C C . VAL B 1 19 ? 2.4 21.172 1.798 1 98.56 19 VAL B C 1
ATOM 1395 O O . VAL B 1 19 ? 3.098 21.844 2.564 1 98.56 19 VAL B O 1
ATOM 1398 N N . LEU B 1 20 ? 1.229 20.688 2.164 1 98.38 20 LEU B N 1
ATOM 1399 C CA . LEU B 1 20 ? 0.721 20.859 3.521 1 98.38 20 LEU B CA 1
ATOM 1400 C C . LEU B 1 20 ? 1.388 19.875 4.48 1 98.38 20 LEU B C 1
ATOM 1402 O O . LEU B 1 20 ? 1.356 18.672 4.254 1 98.38 20 LEU B O 1
ATOM 1406 N N . LEU B 1 21 ? 2.023 20.375 5.48 1 97.56 21 LEU B N 1
ATOM 1407 C CA . LEU B 1 21 ? 2.52 19.578 6.594 1 97.56 21 LEU B CA 1
ATOM 1408 C C . LEU B 1 21 ? 1.846 19.984 7.898 1 97.56 21 LEU B C 1
ATOM 1410 O O . LEU B 1 21 ? 1.366 21.109 8.031 1 97.56 21 LEU B O 1
ATOM 1414 N N . VAL B 1 22 ? 1.793 19 8.805 1 95.88 22 VAL B N 1
ATOM 1415 C CA . VAL B 1 22 ? 1.304 19.266 10.156 1 95.88 22 VAL B CA 1
ATOM 1416 C C . VAL B 1 22 ? 2.436 19.078 11.164 1 95.88 22 VAL B C 1
ATOM 1418 O O . VAL B 1 22 ? 3.258 18.172 11.016 1 95.88 22 VAL B O 1
ATOM 1421 N N . GLY B 1 23 ? 2.553 20.031 12.031 1 92.5 23 GLY B N 1
ATOM 1422 C CA . GLY B 1 23 ? 3.539 19.953 13.094 1 92.5 23 GLY B CA 1
ATOM 1423 C C . GLY B 1 23 ? 2.984 19.375 14.383 1 92.5 23 GLY B C 1
ATOM 1424 O O . GLY B 1 23 ? 1.978 19.859 14.906 1 92.5 23 GLY B O 1
ATOM 1425 N N . ASN B 1 24 ? 3.613 18.266 14.805 1 85.5 24 ASN B N 1
ATOM 1426 C CA . ASN B 1 24 ? 3.199 17.609 16.047 1 85.5 24 ASN B CA 1
ATOM 1427 C C . ASN B 1 24 ? 4.191 17.875 17.172 1 85.5 24 ASN B C 1
ATOM 1429 O O . ASN B 1 24 ? 5.402 17.766 16.984 1 85.5 24 ASN B O 1
ATOM 1433 N N . ASP B 1 25 ? 3.6 18.328 18.266 1 79.75 25 ASP B N 1
ATOM 1434 C CA . ASP B 1 25 ? 4.418 18.5 19.469 1 79.75 25 ASP B CA 1
ATOM 1435 C C . ASP B 1 25 ? 4.07 17.438 20.516 1 79.75 25 ASP B C 1
ATOM 1437 O O . ASP B 1 25 ? 3.402 17.75 21.516 1 79.75 25 ASP B O 1
ATOM 1441 N N . TRP B 1 26 ? 4.367 16.219 20.375 1 65.44 26 TRP B N 1
ATOM 1442 C CA . TRP B 1 26 ? 3.975 15.117 21.234 1 65.44 26 TRP B CA 1
ATOM 1443 C C . TRP B 1 26 ? 4.414 15.375 22.672 1 65.44 26 TRP B C 1
ATOM 1445 O O . TRP B 1 26 ? 3.68 15.078 23.625 1 65.44 26 TRP B O 1
ATOM 1455 N N . GLY B 1 27 ? 5.527 15.695 22.922 1 61.69 27 GLY B N 1
ATOM 1456 C CA . GLY B 1 27 ? 6.016 15.836 24.281 1 61.69 27 GLY B CA 1
ATOM 1457 C C . GLY B 1 27 ? 5.98 17.266 24.781 1 61.69 27 GLY B C 1
ATOM 1458 O O . GLY B 1 27 ? 6.359 17.531 25.938 1 61.69 27 GLY B O 1
ATOM 1459 N N . ARG B 1 28 ? 5.215 18.031 24.188 1 62.34 28 ARG B N 1
ATOM 1460 C CA . ARG B 1 28 ? 5.098 19.422 24.625 1 62.34 28 ARG B CA 1
ATOM 1461 C C . ARG B 1 28 ? 6.457 19.984 25.031 1 62.34 28 ARG B C 1
ATOM 1463 O O . ARG B 1 28 ? 6.57 20.672 26.047 1 62.34 28 ARG B O 1
ATOM 1470 N N . ARG B 1 29 ? 7.504 19.344 24.5 1 63.66 29 ARG B N 1
ATOM 1471 C CA . ARG B 1 29 ? 8.852 19.766 24.906 1 63.66 29 ARG B CA 1
ATOM 1472 C C . ARG B 1 29 ? 9.477 20.672 23.859 1 63.66 29 ARG B C 1
ATOM 1474 O O . ARG B 1 29 ? 10.68 20.953 23.906 1 63.66 29 ARG B O 1
ATOM 1481 N N . GLY B 1 30 ? 8.641 21.062 22.984 1 66.56 30 GLY B N 1
ATOM 1482 C CA . GLY B 1 30 ? 9.125 22.062 22.047 1 66.56 30 GLY B CA 1
ATOM 1483 C C . GLY B 1 30 ? 9.711 21.453 20.781 1 66.56 30 GLY B C 1
ATOM 1484 O O . GLY B 1 30 ? 10.188 22.172 19.906 1 66.56 30 GLY B O 1
ATOM 1485 N N . ARG B 1 31 ? 9.781 20.188 20.672 1 78.31 31 ARG B N 1
ATOM 1486 C CA . ARG B 1 31 ? 10.297 19.609 19.438 1 78.31 31 ARG B CA 1
ATOM 1487 C C . ARG B 1 31 ? 9.156 19.203 18.5 1 78.31 31 ARG B C 1
ATOM 1489 O O . ARG B 1 31 ? 8.516 18.172 18.703 1 78.31 31 ARG B O 1
ATOM 1496 N N . VAL B 1 32 ? 8.969 20.125 17.578 1 85.44 32 VAL B N 1
ATOM 1497 C CA . VAL B 1 32 ? 7.883 19.906 16.641 1 85.44 32 VAL B CA 1
ATOM 1498 C C . VAL B 1 32 ? 8.336 18.969 15.531 1 85.44 32 VAL B C 1
ATOM 1500 O O . VAL B 1 32 ? 9.406 19.156 14.945 1 85.44 32 VAL B O 1
ATOM 1503 N N . ARG B 1 33 ? 7.605 17.891 15.367 1 89.56 33 ARG B N 1
ATOM 1504 C CA . ARG B 1 33 ? 7.84 16.969 14.266 1 89.56 33 ARG B CA 1
ATOM 1505 C C . ARG B 1 33 ? 6.785 17.141 13.18 1 89.56 33 ARG B C 1
ATOM 1507 O O . ARG B 1 33 ? 5.586 17.141 13.461 1 89.56 33 ARG B O 1
ATOM 1514 N N . TYR B 1 34 ? 7.328 17.328 12.016 1 93.94 34 TYR B N 1
ATOM 1515 C CA . TYR B 1 34 ? 6.418 17.562 10.898 1 93.94 34 TYR B CA 1
ATOM 1516 C C . TYR B 1 34 ? 6.133 16.281 10.141 1 93.94 34 TYR B C 1
ATOM 1518 O O . TYR B 1 34 ? 7.031 15.461 9.938 1 93.94 34 TYR B O 1
ATOM 1526 N N . THR B 1 35 ? 4.918 16.125 9.766 1 95.81 35 THR B N 1
ATOM 1527 C CA . THR B 1 35 ? 4.469 15 8.953 1 95.81 35 THR B CA 1
ATOM 1528 C C . THR B 1 35 ? 3.398 15.445 7.957 1 95.81 35 THR B C 1
ATOM 1530 O O . THR B 1 35 ? 2.916 16.578 8.023 1 95.81 35 THR B O 1
ATOM 1533 N N . LEU B 1 36 ? 3.178 14.602 7 1 97.81 36 LEU B N 1
ATOM 1534 C CA . LEU B 1 36 ? 1.957 14.781 6.219 1 97.81 36 LEU B CA 1
ATOM 1535 C C . LEU B 1 36 ? 0.722 14.617 7.098 1 97.81 36 LEU B C 1
ATOM 1537 O O . LEU B 1 36 ? 0.734 13.836 8.055 1 97.81 36 LEU B O 1
ATOM 1541 N N . PRO B 1 37 ? -0.356 15.445 6.809 1 97.12 37 PRO B N 1
ATOM 1542 C CA . PRO B 1 37 ? -1.593 15.133 7.527 1 97.12 37 PRO B CA 1
ATOM 1543 C C . PRO B 1 37 ? -2.045 13.688 7.32 1 97.12 37 PRO B C 1
ATOM 1545 O O . PRO B 1 37 ? -1.96 13.164 6.207 1 97.12 37 PRO B O 1
ATOM 1548 N N . GLY B 1 38 ? -2.494 13.07 8.281 1 96.06 38 GLY B N 1
ATOM 1549 C CA . GLY B 1 38 ? -2.885 11.664 8.266 1 96.06 38 GLY B CA 1
ATOM 1550 C C . GLY B 1 38 ? -2.811 11.016 9.633 1 96.06 38 GLY B C 1
ATOM 1551 O O . GLY B 1 38 ? -2.662 11.695 10.648 1 96.06 38 GLY B O 1
ATOM 1552 N N . GLY B 1 39 ? -2.953 9.672 9.656 1 95.56 39 GLY B N 1
ATOM 1553 C CA . GLY B 1 39 ? -2.904 8.977 10.93 1 95.56 39 GLY B CA 1
ATOM 1554 C C . GLY B 1 39 ? -3.209 7.492 10.812 1 95.56 39 GLY B C 1
ATOM 1555 O O . GLY B 1 39 ? -3.26 6.949 9.703 1 95.56 39 GLY B O 1
ATOM 1556 N N . THR B 1 40 ? -3.365 6.938 11.992 1 95.69 40 THR B N 1
ATOM 1557 C CA . THR B 1 40 ? -3.58 5.496 12.07 1 95.69 40 THR B CA 1
ATOM 1558 C C . THR B 1 40 ? -4.969 5.129 11.555 1 95.69 40 THR B C 1
ATOM 1560 O O . THR B 1 40 ? -5.949 5.812 11.852 1 95.69 40 THR B O 1
ATOM 1563 N N . VAL B 1 41 ? -5.012 4.059 10.742 1 94.81 41 VAL B N 1
ATOM 1564 C CA . VAL B 1 41 ? -6.277 3.512 10.273 1 94.81 41 VAL B CA 1
ATOM 1565 C C . VAL B 1 41 ? -6.945 2.705 11.383 1 94.81 41 VAL B C 1
ATOM 1567 O O . VAL B 1 41 ? -6.383 1.719 11.867 1 94.81 41 VAL B O 1
ATOM 1570 N N . GLU B 1 42 ? -8.07 3.068 11.812 1 92.25 42 GLU B N 1
ATOM 1571 C CA . GLU B 1 42 ? -8.781 2.398 12.891 1 92.25 42 GLU B CA 1
ATOM 1572 C C . GLU B 1 42 ? -9.539 1.174 12.383 1 92.25 42 GLU B C 1
ATOM 1574 O O . GLU B 1 42 ? -9.781 1.046 11.18 1 92.25 42 GLU B O 1
ATOM 1579 N N . PRO B 1 43 ? -9.828 0.3 13.297 1 87.19 43 PRO B N 1
ATOM 1580 C CA . PRO B 1 43 ? -10.617 -0.859 12.883 1 87.19 43 PRO B CA 1
ATOM 1581 C C . PRO B 1 43 ? -11.945 -0.466 12.242 1 87.19 43 PRO B C 1
ATOM 1583 O O . PRO B 1 43 ? -12.617 0.452 12.711 1 87.19 43 PRO B O 1
ATOM 1586 N N . GLY B 1 44 ? -12.234 -1.095 11.062 1 86.06 44 GLY B N 1
ATOM 1587 C CA . GLY B 1 44 ? -13.523 -0.881 10.422 1 86.06 44 GLY B CA 1
ATOM 1588 C C . GLY B 1 44 ? -13.484 0.194 9.352 1 86.06 44 GLY B C 1
ATOM 1589 O O . GLY B 1 44 ? -14.469 0.4 8.641 1 86.06 44 GLY B O 1
ATOM 1590 N N . GLU B 1 45 ? -12.445 0.864 9.242 1 90.44 45 GLU B N 1
ATOM 1591 C CA . GLU B 1 45 ? -12.391 1.864 8.188 1 90.44 45 GLU B CA 1
ATOM 1592 C C . GLU B 1 45 ? -11.297 1.536 7.172 1 90.44 45 GLU B C 1
ATOM 1594 O O . GLU B 1 45 ? -10.367 0.782 7.477 1 90.44 45 GLU B O 1
ATOM 1599 N N . THR B 1 46 ? -11.484 2.064 5.977 1 92.56 46 THR B N 1
ATOM 1600 C CA . THR B 1 46 ? -10.453 1.965 4.949 1 92.56 46 THR B CA 1
ATOM 1601 C C . THR B 1 46 ? -9.391 3.039 5.141 1 92.56 46 THR B C 1
ATOM 1603 O O . THR B 1 46 ? -9.594 4 5.883 1 92.56 46 THR B O 1
ATOM 1606 N N . ALA B 1 47 ? -8.281 2.834 4.535 1 95.19 47 ALA B N 1
ATOM 1607 C CA . ALA B 1 47 ? -7.211 3.832 4.578 1 95.19 47 ALA B CA 1
ATOM 1608 C C . ALA B 1 47 ? -7.711 5.188 4.086 1 95.19 47 ALA B C 1
ATOM 1610 O O . ALA B 1 47 ? -7.355 6.227 4.648 1 95.19 47 ALA B O 1
ATOM 1611 N N . VAL B 1 48 ? -8.547 5.156 3.094 1 95.56 48 VAL B N 1
ATOM 1612 C CA . VAL B 1 48 ? -9.062 6.391 2.52 1 95.56 48 VAL B CA 1
ATOM 1613 C C . VAL B 1 48 ? -10.008 7.066 3.516 1 95.56 48 VAL B C 1
ATOM 1615 O O . VAL B 1 48 ? -9.961 8.289 3.688 1 95.56 48 VAL B O 1
ATOM 1618 N N . GLU B 1 49 ? -10.836 6.273 4.133 1 94.88 49 GLU B N 1
ATOM 1619 C CA . GLU B 1 49 ? -11.719 6.82 5.156 1 94.88 49 GLU B CA 1
ATOM 1620 C C . GLU B 1 49 ? -10.93 7.426 6.309 1 94.88 49 GLU B C 1
ATOM 1622 O O . GLU B 1 49 ? -11.273 8.492 6.812 1 94.88 49 GLU B O 1
ATOM 1627 N N . ALA B 1 50 ? -9.914 6.707 6.734 1 95.88 50 ALA B N 1
ATOM 1628 C CA . ALA B 1 50 ? -9.031 7.223 7.785 1 95.88 50 ALA B CA 1
ATOM 1629 C C . ALA B 1 50 ? -8.391 8.539 7.359 1 95.88 50 ALA B C 1
ATOM 1631 O O . ALA B 1 50 ? -8.32 9.484 8.148 1 95.88 50 ALA B O 1
ATOM 1632 N N . LEU B 1 51 ? -7.934 8.57 6.156 1 96.81 51 LEU B N 1
ATOM 1633 C CA . LEU B 1 51 ? -7.301 9.766 5.605 1 96.81 51 LEU B CA 1
ATOM 1634 C C . LEU B 1 51 ? -8.242 10.969 5.695 1 96.81 51 LEU B C 1
ATOM 1636 O O . LEU B 1 51 ? -7.844 12.039 6.168 1 96.81 51 LEU B O 1
ATOM 1640 N N . VAL B 1 52 ?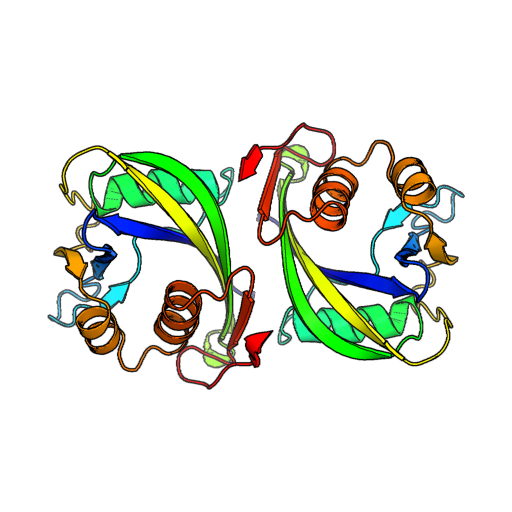 -9.445 10.789 5.262 1 96.75 52 VAL B N 1
ATOM 1641 C CA . VAL B 1 52 ? -10.445 11.852 5.25 1 96.75 52 VAL B CA 1
ATOM 1642 C C . VAL B 1 52 ? -10.711 12.328 6.68 1 96.75 52 VAL B C 1
ATOM 1644 O O . VAL B 1 52 ? -10.727 13.531 6.949 1 96.75 52 VAL B O 1
ATOM 1647 N N . ARG B 1 53 ? -10.891 11.391 7.555 1 95.56 53 ARG B N 1
ATOM 1648 C CA . ARG B 1 53 ? -11.148 11.719 8.953 1 95.56 53 ARG B CA 1
ATOM 1649 C C . ARG B 1 53 ? -9.969 12.469 9.562 1 95.56 53 ARG B C 1
ATOM 1651 O O . ARG B 1 53 ? -10.148 13.539 10.156 1 95.56 53 ARG B O 1
ATOM 1658 N N . GLU B 1 54 ? -8.781 11.945 9.406 1 96 54 GLU B N 1
ATOM 1659 C CA . GLU B 1 54 ? -7.586 12.5 10.039 1 96 54 GLU B CA 1
ATOM 1660 C C . GLU B 1 54 ? -7.25 13.875 9.469 1 96 54 GLU B C 1
ATOM 1662 O O . GLU B 1 54 ? -6.789 14.758 10.195 1 96 54 GLU B O 1
ATOM 1667 N N . VAL B 1 55 ? -7.398 14.07 8.164 1 96.62 55 VAL B N 1
ATOM 1668 C CA . VAL B 1 55 ? -7.148 15.375 7.562 1 96.62 55 VAL B CA 1
ATOM 1669 C C . VAL B 1 55 ? -8.086 16.422 8.172 1 96.62 55 VAL B C 1
ATOM 1671 O O . VAL B 1 55 ? -7.652 17.516 8.531 1 96.62 55 VAL B O 1
ATOM 1674 N N . AR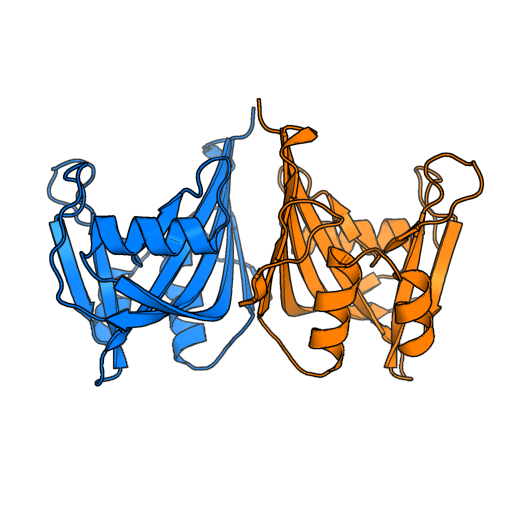G B 1 56 ? -9.297 16.031 8.289 1 95.81 56 ARG B N 1
ATOM 1675 C CA . ARG B 1 56 ? -10.258 16.938 8.898 1 95.81 56 ARG B CA 1
ATOM 1676 C C . ARG B 1 56 ? -9.867 17.266 10.336 1 95.81 56 ARG B C 1
ATOM 1678 O O . ARG B 1 56 ? -9.859 18.438 10.727 1 95.81 56 ARG B O 1
ATOM 1685 N N . GLU B 1 57 ? -9.57 16.312 11.07 1 93.56 57 GLU B N 1
ATOM 1686 C CA . GLU B 1 57 ? -9.234 16.484 12.477 1 93.56 57 GLU B CA 1
ATOM 1687 C C . GLU B 1 57 ? -7.969 17.328 12.648 1 93.56 57 GLU B C 1
ATOM 1689 O O . GLU B 1 57 ? -7.906 18.203 13.516 1 93.56 57 GLU B O 1
ATOM 1694 N N . GLU B 1 58 ? -6.988 17.094 11.859 1 94.44 58 GLU B N 1
ATOM 1695 C CA . GLU B 1 58 ? -5.668 17.688 12.07 1 94.44 58 GLU B CA 1
ATOM 1696 C C . GLU B 1 58 ? -5.555 19.047 11.391 1 94.44 58 GLU B C 1
ATOM 1698 O O . GLU B 1 58 ? -4.703 19.859 11.758 1 94.44 58 GLU B O 1
ATOM 1703 N N . THR B 1 59 ? -6.371 19.328 10.352 1 95.62 59 THR B N 1
ATOM 1704 C CA . THR B 1 59 ? -6.121 20.516 9.539 1 95.62 59 THR B CA 1
ATOM 1705 C C . THR B 1 59 ? -7.395 21.344 9.391 1 95.62 59 THR B C 1
ATOM 1707 O O . THR B 1 59 ? -7.34 22.5 9 1 95.62 59 THR B O 1
ATOM 1710 N N . GLY B 1 60 ? -8.547 20.734 9.664 1 94.94 60 GLY B N 1
ATOM 1711 C CA . GLY B 1 60 ? -9.828 21.391 9.438 1 94.94 60 GLY B CA 1
ATOM 1712 C C . GLY B 1 60 ? -10.273 21.344 7.988 1 94.94 60 GLY B C 1
ATOM 1713 O O 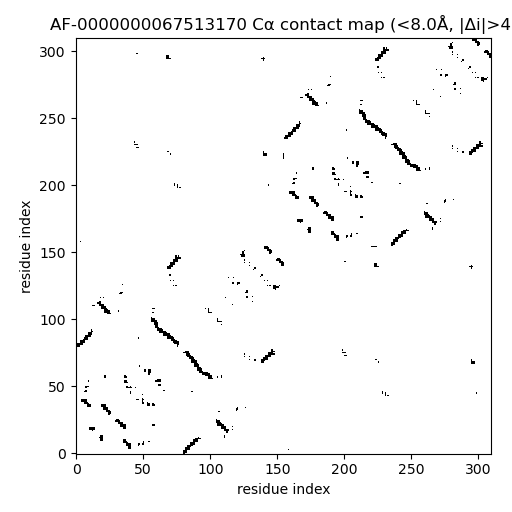. GLY B 1 60 ? -11.414 21.703 7.676 1 94.94 60 GLY B O 1
ATOM 1714 N N . LEU B 1 61 ? -9.453 20.922 7.082 1 96.69 61 LEU B N 1
ATOM 1715 C CA . LEU B 1 61 ? -9.789 20.844 5.664 1 96.69 61 LEU B CA 1
ATOM 1716 C C . LEU B 1 61 ? -10.695 19.656 5.375 1 96.69 61 LEU B C 1
ATOM 1718 O O . LEU B 1 61 ? -10.648 18.656 6.09 1 96.69 61 LEU B O 1
ATOM 1722 N N . ARG B 1 62 ? -11.469 19.812 4.328 1 97.25 62 ARG B N 1
ATOM 1723 C CA . ARG B 1 62 ? -12.289 18.719 3.828 1 97.25 62 ARG B CA 1
ATOM 1724 C C . ARG B 1 62 ? -11.711 18.141 2.537 1 97.25 62 ARG B C 1
ATOM 1726 O O . ARG B 1 62 ? -11.516 18.875 1.563 1 97.25 62 ARG B O 1
ATOM 1733 N N . VAL B 1 63 ? -11.516 16.906 2.537 1 97.69 63 VAL B N 1
ATOM 1734 C CA . VAL B 1 63 ? -11 16.25 1.339 1 97.69 63 VAL B CA 1
ATOM 1735 C C . VAL B 1 63 ? -12.094 16.203 0.271 1 97.69 63 VAL B C 1
ATOM 1737 O O . VAL B 1 63 ? -13.195 15.711 0.525 1 97.69 63 VAL B O 1
ATOM 1740 N N . ARG B 1 64 ? -11.789 16.719 -0.849 1 97.25 64 ARG B N 1
ATOM 1741 C CA . ARG B 1 64 ? -12.734 16.703 -1.961 1 97.25 64 ARG B CA 1
ATOM 1742 C C . ARG B 1 64 ? -12.648 15.391 -2.736 1 97.25 64 ARG B C 1
ATOM 1744 O O . ARG B 1 64 ? -13.672 14.844 -3.154 1 97.25 64 ARG B O 1
ATOM 1751 N N . SER B 1 65 ? -11.492 14.984 -3.027 1 96 65 SER B N 1
ATOM 1752 C CA . SER B 1 65 ? -11.25 13.75 -3.764 1 96 65 SER B CA 1
ATOM 1753 C C . SER B 1 65 ? -9.883 13.164 -3.434 1 9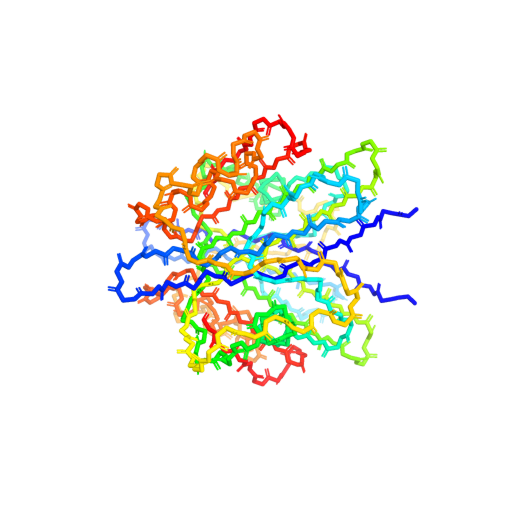6 65 SER B C 1
ATOM 1755 O O . SER B 1 65 ? -8.93 13.906 -3.176 1 96 65 SER B O 1
ATOM 1757 N N . VAL B 1 66 ? -9.844 11.891 -3.295 1 95.88 66 VAL B N 1
ATOM 1758 C CA . VAL B 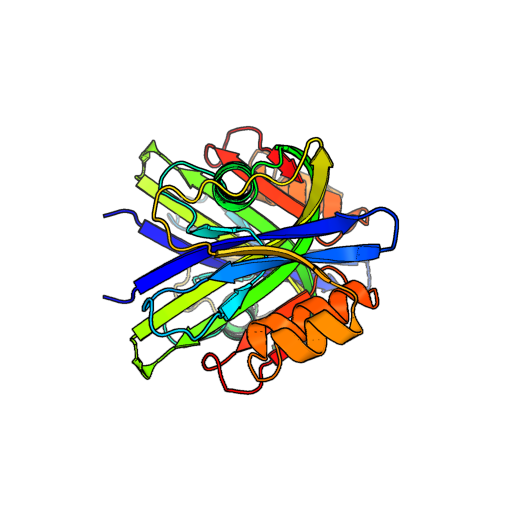1 66 ? -8.57 11.18 -3.264 1 95.88 66 VAL B CA 1
ATOM 1759 C C . VAL B 1 66 ? -8.211 10.703 -4.668 1 95.88 66 VAL B C 1
ATOM 1761 O O . VAL B 1 66 ? -8.914 9.875 -5.25 1 95.88 66 VAL B O 1
ATOM 1764 N N . GLU B 1 67 ? -7.164 11.195 -5.156 1 94.25 67 GLU B N 1
ATOM 1765 C CA . GLU B 1 67 ? -6.879 11.055 -6.582 1 94.25 67 GLU B CA 1
ATOM 1766 C C . GLU B 1 67 ? -6.195 9.727 -6.879 1 94.25 67 GLU B C 1
ATOM 1768 O O . GLU B 1 67 ? -6.605 9 -7.785 1 94.25 67 GLU B O 1
ATOM 1773 N N . HIS B 1 68 ? -5.102 9.406 -6.277 1 94.19 68 HIS B N 1
ATOM 1774 C CA . HIS B 1 68 ? -4.367 8.172 -6.527 1 94.19 68 HIS B CA 1
ATOM 1775 C C . HIS B 1 68 ? -3.414 7.859 -5.379 1 94.19 68 HIS B C 1
ATOM 1777 O O . HIS B 1 68 ? -3.164 8.711 -4.523 1 94.19 68 HIS B O 1
ATOM 1783 N N . LEU B 1 69 ? -2.984 6.633 -5.309 1 96.75 69 LEU B N 1
ATOM 1784 C CA . LEU B 1 69 ? -1.941 6.195 -4.391 1 96.75 69 LEU B CA 1
ATOM 1785 C C . LEU B 1 69 ? -0.573 6.695 -4.84 1 96.75 69 LEU B C 1
ATOM 1787 O O . LEU B 1 69 ? -0.098 6.332 -5.918 1 96.75 69 LEU B O 1
ATOM 1791 N N . ALA B 1 70 ? 0.034 7.551 -4.051 1 96.81 70 ALA B N 1
ATOM 1792 C CA . ALA B 1 70 ? 1.326 8.133 -4.402 1 96.81 70 ALA B CA 1
ATOM 1793 C C . ALA B 1 70 ? 2.457 7.129 -4.188 1 96.81 70 ALA B C 1
ATOM 1795 O O . ALA B 1 70 ? 3.211 6.824 -5.113 1 96.81 70 ALA B O 1
ATOM 1796 N N . TYR B 1 71 ? 2.564 6.645 -3 1 97.06 71 TYR B N 1
ATOM 1797 C CA . TYR B 1 71 ? 3.59 5.672 -2.641 1 97.06 71 TYR B CA 1
ATOM 1798 C C . TYR B 1 71 ? 3.223 4.941 -1.354 1 97.06 71 TYR B C 1
ATOM 1800 O O . TYR B 1 71 ? 2.277 5.328 -0.663 1 97.06 71 TYR B O 1
ATOM 1808 N N . VAL B 1 72 ? 3.885 3.848 -1.065 1 97.56 72 VAL B N 1
ATOM 1809 C CA . VAL B 1 72 ? 3.744 3.074 0.164 1 97.56 72 VAL B CA 1
ATOM 1810 C C . VAL B 1 72 ? 5.105 2.932 0.843 1 97.56 72 VAL B C 1
ATOM 1812 O O . VAL B 1 72 ? 6.121 2.721 0.175 1 97.56 72 VAL B O 1
ATOM 1815 N N . ILE B 1 73 ? 5.082 3.078 2.145 1 96.5 73 ILE B N 1
ATOM 1816 C CA . ILE B 1 73 ? 6.297 2.891 2.928 1 96.5 73 ILE B CA 1
ATOM 1817 C C . ILE B 1 73 ? 6.098 1.756 3.93 1 96.5 73 ILE B C 1
ATOM 1819 O O . ILE B 1 73 ? 5.02 1.622 4.52 1 96.5 73 ILE B O 1
ATOM 1823 N N . GLN B 1 74 ? 7.035 0.912 4.047 1 95.56 74 GLN B N 1
ATOM 1824 C CA . GLN B 1 74 ? 7.125 -0.081 5.113 1 95.56 74 GLN B CA 1
ATOM 1825 C C . GLN B 1 74 ? 8.336 0.183 6.008 1 95.56 74 GLN B C 1
ATOM 1827 O O . GLN B 1 74 ? 9.461 0.27 5.527 1 95.56 74 GLN B O 1
ATOM 1832 N N . VAL B 1 75 ? 8.102 0.339 7.234 1 92.69 75 VAL B N 1
ATOM 1833 C CA . VAL B 1 75 ? 9.172 0.49 8.211 1 92.69 75 VAL B CA 1
ATOM 1834 C C . VAL B 1 75 ? 9.141 -0.671 9.203 1 92.69 75 VAL B C 1
ATOM 1836 O O . VAL B 1 75 ? 8.156 -0.853 9.922 1 92.69 75 VAL B O 1
ATOM 1839 N N . GLU B 1 76 ? 10.102 -1.434 9.156 1 88.44 76 GLU B N 1
ATOM 1840 C CA . GLU B 1 76 ? 10.281 -2.516 10.117 1 88.44 76 GLU B CA 1
ATOM 1841 C C . GLU B 1 76 ? 11.219 -2.092 11.25 1 88.44 76 GLU B C 1
ATOM 1843 O O . GLU B 1 76 ? 12.438 -2.061 11.078 1 88.44 76 GLU B O 1
ATOM 1848 N N . ASP B 1 77 ? 10.633 -1.819 12.391 1 86.12 77 ASP B N 1
ATOM 1849 C CA . ASP B 1 77 ? 11.414 -1.447 13.57 1 86.12 77 ASP B CA 1
ATOM 1850 C C . ASP B 1 77 ? 11.633 -2.648 14.484 1 86.12 77 ASP B C 1
ATOM 1852 O O . ASP B 1 77 ? 10.812 -2.916 15.367 1 86.12 77 ASP B O 1
ATOM 1856 N N . ARG B 1 78 ? 12.688 -3.35 14.336 1 81.38 78 ARG B N 1
ATOM 1857 C CA . ARG B 1 78 ? 12.984 -4.57 15.078 1 81.38 78 ARG B CA 1
ATOM 1858 C C . ARG B 1 78 ? 13.164 -4.277 16.562 1 81.38 78 ARG B C 1
ATOM 1860 O O . ARG B 1 78 ? 12.797 -5.098 17.406 1 81.38 78 ARG B O 1
ATOM 1867 N N . ARG B 1 79 ? 13.773 -3.117 16.891 1 83 79 ARG B N 1
ATOM 1868 C CA . ARG B 1 79 ? 14.008 -2.752 18.281 1 83 79 ARG B CA 1
ATOM 1869 C C . ARG B 1 79 ? 12.695 -2.629 19.047 1 83 79 ARG B C 1
ATOM 1871 O O . ARG B 1 79 ? 12.594 -3.066 20.188 1 83 79 ARG B O 1
ATOM 1878 N N . LYS B 1 80 ? 11.656 -2.182 18.391 1 84.44 80 LYS B N 1
ATOM 1879 C CA . LYS B 1 80 ? 10.359 -1.965 19.031 1 84.44 80 LYS B CA 1
ATOM 1880 C C . LYS B 1 80 ? 9.398 -3.109 18.703 1 84.44 80 LYS B C 1
ATOM 1882 O O . LYS B 1 80 ? 8.25 -3.107 19.156 1 84.44 80 LYS B O 1
ATOM 1887 N N . ASN B 1 81 ? 9.891 -4.066 17.922 1 87.31 81 ASN B N 1
ATOM 1888 C CA . ASN B 1 81 ? 9.023 -5.145 17.453 1 87.31 81 ASN B CA 1
ATOM 1889 C C . ASN B 1 81 ? 7.746 -4.598 16.828 1 87.31 81 ASN B C 1
ATOM 1891 O O . ASN B 1 81 ? 6.645 -5.016 17.188 1 87.31 81 ASN B O 1
ATOM 1895 N N . GLU B 1 82 ? 7.93 -3.586 15.938 1 89.69 82 GLU B N 1
ATOM 1896 C CA . GLU B 1 82 ? 6.816 -2.873 15.32 1 89.69 82 GLU B CA 1
ATOM 1897 C C . GLU B 1 82 ? 6.992 -2.791 13.805 1 89.69 82 GLU B C 1
ATOM 1899 O O . GLU B 1 82 ? 8.102 -2.57 13.312 1 89.69 82 GLU B O 1
ATOM 1904 N N . ARG B 1 83 ? 5.945 -3.016 13.062 1 91.81 83 ARG B N 1
ATOM 1905 C CA . ARG B 1 83 ? 5.887 -2.766 11.625 1 91.81 83 ARG B CA 1
ATOM 1906 C C . ARG B 1 83 ? 4.879 -1.666 11.305 1 91.81 83 ARG B C 1
ATOM 1908 O O . ARG B 1 83 ? 3.709 -1.756 11.688 1 91.81 83 ARG B O 1
ATOM 1915 N N . THR B 1 84 ? 5.363 -0.695 10.672 1 93.56 84 THR B N 1
ATOM 1916 C CA . THR B 1 84 ? 4.484 0.369 10.195 1 93.56 84 THR B CA 1
ATOM 1917 C C . THR B 1 84 ? 4.34 0.316 8.68 1 93.56 84 THR B C 1
ATOM 1919 O O . THR B 1 84 ? 5.336 0.226 7.957 1 93.56 84 THR B O 1
ATOM 1922 N N . LEU B 1 85 ? 3.18 0.252 8.258 1 95.81 85 LEU B N 1
ATOM 1923 C CA . LEU B 1 85 ? 2.846 0.426 6.844 1 95.81 85 LEU B CA 1
ATOM 1924 C C . LEU B 1 85 ? 2.08 1.727 6.625 1 95.81 85 LEU B C 1
ATOM 1926 O O . LEU B 1 85 ? 0.996 1.915 7.18 1 95.81 85 LEU B O 1
ATOM 1930 N N . ALA B 1 86 ? 2.672 2.582 5.812 1 97.06 86 ALA B N 1
ATOM 1931 C CA . ALA B 1 86 ? 2.035 3.871 5.555 1 97.06 86 ALA B CA 1
ATOM 1932 C C . ALA B 1 86 ? 1.719 4.039 4.074 1 97.06 86 ALA B C 1
ATOM 1934 O O . ALA B 1 86 ? 2.547 3.725 3.215 1 97.06 86 ALA B O 1
ATOM 1935 N N . MET B 1 87 ? 0.547 4.453 3.787 1 97.88 87 MET B N 1
ATOM 1936 C CA . MET B 1 87 ? 0.108 4.777 2.434 1 97.88 87 MET B CA 1
ATOM 1937 C C . MET B 1 87 ? -0.121 6.277 2.283 1 97.88 87 MET B C 1
ATOM 1939 O O . MET B 1 87 ? -0.893 6.871 3.039 1 97.88 87 MET B O 1
ATOM 1943 N N . ALA B 1 88 ? 0.575 6.828 1.357 1 98.31 88 ALA B N 1
ATOM 1944 C CA . ALA B 1 88 ? 0.375 8.242 1.046 1 98.31 88 ALA B CA 1
ATOM 1945 C C . ALA B 1 88 ? -0.476 8.406 -0.21 1 98.31 88 ALA B C 1
ATOM 1947 O O . ALA B 1 88 ? -0.241 7.742 -1.221 1 98.31 88 ALA B O 1
ATOM 1948 N N . PHE B 1 89 ? -1.45 9.289 -0.148 1 98 89 PHE B N 1
ATOM 1949 C CA . PHE B 1 89 ? -2.369 9.539 -1.254 1 98 89 PHE B CA 1
ATOM 1950 C C . PHE B 1 89 ? -2.326 11 -1.673 1 98 89 PHE B C 1
ATOM 1952 O O . PHE B 1 89 ? -2.26 11.891 -0.825 1 98 89 PHE B O 1
ATOM 1959 N N . ARG B 1 90 ? -2.357 11.172 -2.949 1 97.94 90 ARG B N 1
ATOM 1960 C CA . ARG B 1 90 ? -2.648 12.508 -3.455 1 97.94 90 ARG B CA 1
ATOM 1961 C C . ARG B 1 90 ? -4.137 12.812 -3.357 1 97.94 90 ARG B C 1
ATOM 1963 O O . ARG B 1 90 ? -4.973 12.008 -3.764 1 97.94 90 ARG B O 1
ATOM 1970 N N . ALA B 1 91 ? -4.402 13.93 -2.797 1 97.94 91 ALA B N 1
ATOM 1971 C CA . ALA B 1 91 ? -5.801 14.312 -2.648 1 97.94 91 ALA B CA 1
ATOM 1972 C C . ALA B 1 91 ? -5.984 15.812 -2.869 1 97.94 91 ALA B C 1
ATOM 1974 O O . ALA B 1 91 ? -5.023 16.578 -2.787 1 97.94 91 ALA B O 1
ATOM 1975 N N . THR B 1 92 ? -7.215 16.188 -3.193 1 98.06 92 THR B N 1
ATOM 1976 C CA . THR B 1 92 ? -7.617 17.578 -3.264 1 98.06 92 THR B CA 1
ATOM 1977 C C . THR B 1 92 ? -8.5 17.953 -2.076 1 98.06 92 THR B C 1
ATOM 1979 O O . THR B 1 92 ? -9.016 17.078 -1.382 1 98.06 92 THR B O 1
ATOM 1982 N N . TYR B 1 93 ? -8.578 19.188 -1.847 1 98.06 93 TYR B N 1
ATOM 1983 C CA . TYR B 1 93 ? -9.266 19.609 -0.633 1 98.06 93 TYR B CA 1
ATOM 1984 C C . TYR B 1 93 ? -10.023 20.922 -0.864 1 98.06 93 TYR B C 1
ATOM 1986 O O . TYR B 1 93 ? -9.836 21.578 -1.891 1 98.06 93 TYR B O 1
ATOM 1994 N N . GLU B 1 94 ? -10.969 21.203 0.043 1 97.62 94 GLU B N 1
ATOM 1995 C CA . GLU B 1 94 ? -11.648 22.484 0.164 1 97.62 94 GLU B CA 1
ATOM 1996 C C . GLU B 1 94 ? -11.695 22.953 1.617 1 97.62 94 GLU B C 1
ATOM 1998 O O . GLU B 1 94 ? -11.422 22.172 2.533 1 97.62 94 GLU B O 1
ATOM 2003 N N . GLY B 1 95 ? -11.914 24.219 1.741 1 95.44 95 GLY B N 1
ATOM 2004 C CA . GLY B 1 95 ? -12.008 24.797 3.076 1 95.44 95 GLY B CA 1
ATOM 2005 C C . GLY B 1 95 ? -10.758 25.531 3.498 1 95.44 95 GLY B C 1
ATOM 2006 O O . GLY B 1 95 ? -9.898 25.828 2.668 1 95.44 95 GLY B O 1
ATOM 2007 N N . LEU B 1 96 ? -10.758 25.938 4.832 1 92.62 96 LEU B N 1
ATOM 2008 C CA . LEU B 1 96 ? -9.648 26.703 5.387 1 92.62 96 LEU B CA 1
ATOM 2009 C C . LEU B 1 96 ? -8.961 25.922 6.508 1 92.62 96 LEU B C 1
ATOM 2011 O O . LEU B 1 96 ? -9.609 25.141 7.207 1 92.62 96 LEU B O 1
ATOM 2015 N N . LEU B 1 97 ? -7.719 26.172 6.59 1 92.81 97 LEU B N 1
ATOM 2016 C CA . LEU B 1 97 ? -6.973 25.531 7.672 1 92.81 97 LEU B CA 1
ATOM 2017 C C . LEU B 1 97 ? -7.527 25.953 9.031 1 92.81 97 LEU B C 1
ATOM 2019 O O . LEU B 1 97 ? -7.684 27.141 9.305 1 92.81 97 LEU B O 1
ATOM 2023 N N . ASN B 1 98 ? -7.918 25.031 9.797 1 86.19 98 ASN B N 1
ATOM 2024 C CA . ASN B 1 98 ? -8.398 25.203 11.164 1 86.19 98 ASN B CA 1
ATOM 2025 C C . ASN B 1 98 ? -8.07 24 12.031 1 86.19 98 ASN B C 1
ATOM 2027 O O . ASN B 1 98 ? -8.961 23.234 12.406 1 86.19 98 ASN B O 1
ATOM 2031 N N . PRO B 1 99 ? -6.734 23.875 12.258 1 79.88 99 PRO B N 1
ATOM 2032 C CA . PRO B 1 99 ? -6.348 22.688 13.039 1 79.88 99 PRO B CA 1
ATOM 2033 C C . PRO B 1 99 ? -7.004 22.656 14.422 1 79.88 99 PRO B C 1
ATOM 2035 O O . PRO B 1 99 ? -7.047 23.688 15.109 1 79.88 99 PRO B O 1
ATOM 2038 N N . ARG B 1 100 ? -7.922 21.703 14.703 1 67.88 100 ARG B N 1
ATOM 2039 C CA . ARG B 1 100 ? -8.578 21.5 15.992 1 67.88 100 ARG B CA 1
ATOM 2040 C C . ARG B 1 100 ? -8.18 20.156 16.594 1 67.88 100 ARG B C 1
ATOM 2042 O O . ARG B 1 100 ? -8.969 19.203 16.578 1 67.88 100 ARG B O 1
ATOM 2049 N N . ASP B 1 101 ? -6.879 19.844 16.609 1 64.88 101 ASP B N 1
ATOM 2050 C CA . ASP B 1 101 ? -6.465 18.531 17.078 1 64.88 101 ASP B CA 1
ATOM 2051 C C . ASP B 1 101 ? -7.023 18.234 18.469 1 64.88 101 ASP B C 1
ATOM 2053 O O . ASP B 1 101 ? -6.645 18.891 19.438 1 64.88 101 ASP B O 1
ATOM 2057 N N . PRO B 1 102 ? -8.055 17.469 18.484 1 58.78 102 PRO B N 1
ATOM 2058 C CA . PRO B 1 102 ? -8.664 17.203 19.781 1 58.78 102 PRO B CA 1
ATOM 2059 C C . PRO B 1 102 ? -7.641 16.75 20.828 1 58.78 102 PRO B C 1
ATOM 2061 O O . PRO B 1 102 ? -7.812 17.016 22.016 1 58.78 102 PRO B O 1
ATOM 2064 N N . ASP B 1 103 ? -6.609 16.062 20.297 1 61.81 103 ASP B N 1
ATOM 2065 C CA . ASP B 1 103 ? -5.625 15.578 21.25 1 61.81 103 ASP B CA 1
ATOM 2066 C C . ASP B 1 103 ? -4.602 16.656 21.594 1 61.81 103 ASP B C 1
ATOM 2068 O O . ASP B 1 103 ? -3.818 16.516 22.531 1 61.81 103 ASP B O 1
ATOM 2072 N N . GLY B 1 104 ? -4.773 17.688 20.938 1 64.31 104 GLY B N 1
ATOM 2073 C CA . GLY B 1 104 ? -3.951 18.859 21.234 1 64.31 104 GLY B CA 1
ATOM 2074 C C . GLY B 1 104 ? -2.502 18.688 20.828 1 64.31 104 GLY B C 1
ATOM 2075 O O . GLY B 1 104 ? -1.629 19.422 21.281 1 64.31 104 GLY B O 1
ATOM 2076 N N . HIS B 1 105 ? -2.273 17.641 19.938 1 74.19 105 HIS B N 1
ATOM 2077 C CA . HIS B 1 105 ? -0.879 17.391 19.594 1 74.19 105 HIS B CA 1
ATOM 2078 C C . HIS B 1 105 ? -0.454 18.188 18.375 1 74.19 105 HIS B C 1
ATOM 2080 O O . HIS B 1 105 ? 0.728 18.5 18.203 1 74.19 105 HIS B O 1
ATOM 2086 N N . ILE B 1 106 ? -1.404 18.578 17.625 1 77.88 106 ILE B N 1
ATOM 2087 C CA . ILE B 1 106 ? -1.066 19.312 16.422 1 77.88 106 ILE B CA 1
ATOM 2088 C C . ILE B 1 106 ? -0.924 20.797 16.766 1 77.88 106 ILE B C 1
ATOM 2090 O O . ILE B 1 106 ? -1.88 21.438 17.219 1 77.88 106 ILE B O 1
ATOM 2094 N N . VAL B 1 107 ? 0.223 21.328 16.469 1 79.31 107 VAL B N 1
ATOM 2095 C CA . VAL B 1 107 ? 0.498 22.719 16.859 1 79.31 107 VAL B CA 1
ATOM 2096 C C . VAL B 1 107 ? 0.447 23.625 15.633 1 79.31 107 VAL B C 1
ATOM 2098 O O . VAL B 1 107 ? 0.292 24.844 15.758 1 79.31 107 VAL B O 1
ATOM 2101 N N . GLU B 1 108 ? 0.555 22.953 14.523 1 87.69 108 GLU B N 1
ATOM 2102 C CA . GLU B 1 108 ? 0.544 23.766 13.312 1 87.69 108 GLU B CA 1
ATOM 2103 C C . GLU B 1 108 ? 0.168 22.938 12.094 1 87.69 108 GLU B C 1
ATOM 2105 O O . GLU B 1 108 ? 0.377 21.719 12.07 1 87.69 108 GLU B O 1
ATOM 2110 N N . ALA B 1 109 ? -0.49 23.594 11.156 1 94.5 109 ALA B N 1
ATOM 2111 C CA . ALA B 1 109 ? -0.713 23.125 9.789 1 94.5 109 ALA B CA 1
ATOM 2112 C C . ALA B 1 109 ? -0.406 24.219 8.781 1 94.5 109 ALA B C 1
ATOM 2114 O O . ALA B 1 109 ? -1.024 25.281 8.805 1 94.5 109 ALA B O 1
ATOM 2115 N N . ARG B 1 110 ? 0.543 23.922 7.93 1 95.5 110 ARG B N 1
ATOM 2116 C CA . ARG B 1 110 ? 1.005 24.969 7.027 1 95.5 110 ARG B CA 1
ATOM 2117 C C . ARG B 1 110 ? 1.506 24.375 5.715 1 95.5 110 ARG B C 1
ATOM 2119 O O . ARG B 1 110 ? 1.984 23.25 5.68 1 95.5 110 ARG B O 1
ATOM 2126 N N . PHE B 1 111 ? 1.344 25.188 4.668 1 97.94 111 PHE B N 1
ATOM 2127 C CA . PHE B 1 111 ? 1.897 24.812 3.369 1 97.94 111 PHE B CA 1
ATOM 2128 C C . PHE B 1 111 ? 3.357 25.25 3.262 1 97.94 111 PHE B C 1
ATOM 2130 O O . PHE B 1 111 ? 3.701 26.391 3.582 1 97.94 111 PHE B O 1
ATOM 2137 N N . PHE B 1 112 ? 4.148 24.312 2.818 1 97.62 112 PHE B N 1
ATOM 2138 C CA . PHE B 1 112 ? 5.582 24.547 2.707 1 97.62 112 PHE B CA 1
ATOM 2139 C C . PHE B 1 112 ? 6.059 24.328 1.277 1 97.62 112 PHE B C 1
ATOM 2141 O O . PHE B 1 112 ? 5.562 23.438 0.585 1 97.62 112 PHE B O 1
ATOM 2148 N N . THR B 1 113 ? 7.066 25.188 0.847 1 97.38 113 THR B N 1
ATOM 2149 C CA . THR B 1 113 ? 7.75 24.906 -0.41 1 97.38 113 THR B CA 1
ATOM 2150 C C . THR B 1 113 ? 8.523 23.594 -0.317 1 97.38 113 THR B C 1
ATOM 2152 O O . THR B 1 113 ? 8.719 23.047 0.776 1 97.38 113 THR B O 1
ATOM 2155 N N . LEU B 1 114 ? 8.875 23.062 -1.479 1 95.56 114 LEU B N 1
ATOM 2156 C CA . LEU B 1 114 ? 9.641 21.828 -1.481 1 95.56 114 LEU B CA 1
ATOM 2157 C C . LEU B 1 114 ? 10.922 21.984 -0.673 1 95.56 114 LEU B C 1
ATOM 2159 O O . LEU B 1 114 ? 11.32 21.062 0.051 1 95.56 114 LEU B O 1
ATOM 2163 N N . GLU B 1 115 ? 11.562 23.125 -0.827 1 96.38 115 GLU B N 1
ATOM 2164 C CA . GLU B 1 115 ? 12.781 23.391 -0.076 1 96.38 115 GLU B CA 1
ATOM 2165 C C . GLU B 1 115 ? 12.523 23.375 1.428 1 96.38 115 GLU B C 1
ATOM 2167 O O . GLU B 1 115 ? 13.312 22.812 2.191 1 96.38 115 GLU B O 1
ATOM 2172 N N . GLU B 1 116 ? 11.508 23.984 1.858 1 96.62 116 GLU B N 1
ATOM 2173 C CA . GLU B 1 116 ? 11.141 24 3.271 1 96.62 116 GLU B CA 1
ATOM 2174 C C . GLU B 1 116 ? 10.789 22.609 3.773 1 96.62 116 GLU B C 1
ATOM 2176 O O . GLU B 1 116 ? 11.102 22.25 4.91 1 96.62 116 GLU B O 1
ATOM 2181 N N . VAL B 1 117 ? 10.055 21.859 2.959 1 96.81 117 VAL B N 1
ATOM 2182 C CA . VAL B 1 117 ? 9.719 20.484 3.295 1 96.81 117 VAL B CA 1
ATOM 2183 C C . VAL B 1 117 ? 11 19.688 3.561 1 96.81 117 VAL B C 1
ATOM 2185 O O . VAL B 1 117 ? 11.094 18.953 4.555 1 96.81 117 VAL B O 1
ATOM 2188 N N . GLU B 1 118 ? 11.906 19.797 2.674 1 95.75 118 GLU B N 1
ATOM 2189 C CA . GLU B 1 118 ? 13.18 19.094 2.816 1 95.75 118 GLU B CA 1
ATOM 2190 C C . GLU B 1 118 ? 13.867 19.453 4.129 1 95.75 118 GLU B C 1
ATOM 2192 O O . GLU B 1 118 ? 14.422 18.578 4.809 1 95.75 118 GLU B O 1
ATOM 2197 N N . GLU B 1 119 ? 13.82 20.688 4.438 1 95.25 119 GLU B N 1
ATOM 2198 C CA . GLU B 1 119 ? 14.422 21.141 5.68 1 95.25 119 GLU B CA 1
ATOM 2199 C C . GLU B 1 119 ? 13.68 20.594 6.895 1 95.25 119 GLU B C 1
ATOM 2201 O O . GLU B 1 119 ? 14.305 20.141 7.855 1 95.25 119 GLU B O 1
ATOM 2206 N N . ARG B 1 120 ? 12.367 20.625 6.875 1 93.62 120 ARG B N 1
ATOM 2207 C CA . ARG B 1 120 ? 11.539 20.234 8.008 1 93.62 120 ARG B CA 1
ATOM 2208 C C . ARG B 1 120 ? 11.602 18.719 8.234 1 93.62 120 ARG B C 1
ATOM 2210 O O . ARG B 1 120 ? 11.453 18.25 9.367 1 93.62 120 ARG B O 1
ATOM 2217 N N . LEU B 1 121 ? 11.758 18.016 7.141 1 94.06 121 LEU B N 1
ATOM 2218 C CA . LEU B 1 121 ? 11.758 16.562 7.23 1 94.06 121 LEU B CA 1
ATOM 2219 C C . LEU B 1 121 ? 13.18 16.016 7.199 1 94.06 121 LEU B C 1
ATOM 2221 O O . LEU B 1 121 ? 13.383 14.805 7.117 1 94.06 121 LEU B O 1
ATOM 2225 N N . LYS B 1 122 ? 14.055 16.969 7.309 1 90 122 LYS B N 1
ATOM 2226 C CA . LYS B 1 122 ? 15.461 16.562 7.281 1 90 122 LYS B CA 1
ATOM 2227 C C . LYS B 1 122 ? 15.758 15.531 8.359 1 90 122 LYS B C 1
ATOM 2229 O O . LYS B 1 122 ? 15.336 15.688 9.508 1 90 122 LYS B O 1
ATOM 2234 N N . GLY B 1 123 ? 16.406 14.492 8.031 1 87.62 123 GLY B N 1
ATOM 2235 C CA . GLY B 1 123 ? 16.766 13.461 8.992 1 87.62 123 GLY B CA 1
ATOM 2236 C C . GLY B 1 123 ? 15.719 12.383 9.133 1 87.62 123 GLY B C 1
ATOM 2237 O O . GLY B 1 123 ? 15.922 11.391 9.836 1 87.62 123 GLY B O 1
ATOM 2238 N N . HIS B 1 124 ? 14.594 12.555 8.625 1 90.69 124 HIS B N 1
ATOM 2239 C CA . HIS B 1 124 ? 13.531 11.555 8.594 1 90.69 124 HIS B CA 1
ATOM 2240 C C . HIS B 1 124 ? 13.359 10.984 7.195 1 90.69 124 HIS B C 1
ATOM 2242 O O . HIS B 1 124 ? 12.375 11.273 6.516 1 90.69 124 HIS B O 1
ATOM 2248 N N . LEU B 1 125 ? 14.188 10.109 6.895 1 91.19 125 LEU B N 1
ATOM 2249 C CA . LEU B 1 125 ? 14.336 9.633 5.523 1 91.19 125 LEU B CA 1
ATOM 2250 C C . LEU B 1 125 ? 13.062 8.945 5.047 1 91.19 125 LEU B C 1
ATOM 2252 O O . LEU B 1 125 ? 12.602 9.188 3.926 1 91.19 125 LEU B O 1
ATOM 2256 N N . PRO B 1 126 ? 12.438 8.164 5.906 1 93.19 126 PRO B N 1
ATOM 2257 C CA . PRO B 1 126 ? 11.234 7.477 5.43 1 93.19 126 PRO B CA 1
ATOM 2258 C C . PRO B 1 126 ? 10.094 8.438 5.09 1 93.19 126 PRO B C 1
ATOM 2260 O O . PRO B 1 126 ? 9.164 8.07 4.367 1 93.19 126 PRO B O 1
ATOM 2263 N N . LEU B 1 127 ? 10.164 9.625 5.629 1 94.38 127 LEU B N 1
ATOM 2264 C CA . LEU B 1 127 ? 9.148 10.625 5.332 1 94.38 127 LEU B CA 1
ATOM 2265 C C . LEU B 1 127 ? 9.562 11.484 4.141 1 94.38 127 LEU B C 1
ATOM 2267 O O . LEU B 1 127 ? 8.727 11.844 3.307 1 94.38 127 LEU B O 1
ATOM 2271 N N . LEU B 1 128 ? 10.789 11.719 4.039 1 95.19 128 LEU B N 1
ATOM 2272 C CA . LEU B 1 128 ? 11.289 12.695 3.078 1 95.19 128 LEU B CA 1
ATOM 2273 C C . LEU B 1 128 ? 11.508 12.047 1.715 1 95.19 128 LEU B C 1
ATOM 2275 O O . LEU B 1 128 ? 11.062 12.578 0.694 1 95.19 128 LEU B O 1
ATOM 2279 N N . GLU B 1 129 ? 12.203 10.969 1.652 1 95.12 129 GLU B N 1
ATOM 2280 C CA . GLU B 1 129 ? 12.656 10.367 0.399 1 95.12 129 GLU B CA 1
ATOM 2281 C C . GLU B 1 129 ? 11.484 10.039 -0.512 1 95.12 129 GLU B C 1
ATOM 2283 O O . GLU B 1 129 ? 11.461 10.438 -1.678 1 95.12 129 GLU B O 1
ATOM 2288 N N . PRO B 1 130 ? 10.492 9.375 0.005 1 96.69 130 PRO B N 1
ATOM 2289 C CA . PRO B 1 130 ? 9.359 9.055 -0.873 1 96.69 130 PRO B CA 1
ATOM 2290 C C . PRO B 1 130 ? 8.602 10.305 -1.333 1 96.69 130 PRO B C 1
ATOM 2292 O O . PRO B 1 130 ? 8.203 10.391 -2.498 1 96.69 130 PRO B O 1
ATOM 2295 N N . LEU B 1 131 ? 8.406 11.195 -0.421 1 97.5 131 LEU B N 1
ATOM 2296 C CA . LEU B 1 131 ? 7.684 12.414 -0.759 1 97.5 131 LEU B CA 1
ATOM 2297 C C . LEU B 1 131 ? 8.43 13.211 -1.828 1 97.5 131 LEU B C 1
ATOM 2299 O O . LEU B 1 131 ? 7.82 13.672 -2.797 1 97.5 131 LEU B O 1
ATOM 2303 N N . ARG B 1 132 ? 9.695 13.336 -1.646 1 96 132 ARG B N 1
ATOM 2304 C CA . ARG B 1 132 ? 10.523 14.047 -2.615 1 96 132 ARG B CA 1
ATOM 2305 C C . ARG B 1 132 ? 10.445 13.383 -3.988 1 96 132 ARG B C 1
ATOM 2307 O O . ARG B 1 132 ? 10.273 14.062 -5 1 96 132 ARG B O 1
ATOM 2314 N N . ALA B 1 133 ? 10.641 12.117 -4.008 1 95.44 133 ALA B N 1
ATOM 2315 C CA . ALA B 1 133 ? 10.578 11.375 -5.27 1 95.44 133 ALA B CA 1
ATOM 2316 C C . ALA B 1 133 ? 9.219 11.562 -5.945 1 95.44 133 ALA B C 1
ATOM 2318 O O . ALA B 1 133 ? 9.148 11.766 -7.16 1 95.44 133 ALA B O 1
ATOM 2319 N N . TYR B 1 134 ? 8.211 11.492 -5.156 1 96 134 TYR B N 1
ATOM 2320 C CA . TYR B 1 134 ? 6.867 11.664 -5.711 1 96 134 TYR B CA 1
ATOM 2321 C C . TYR B 1 134 ? 6.699 13.055 -6.316 1 96 134 TYR B C 1
ATOM 2323 O O . TYR B 1 134 ? 6.18 13.188 -7.426 1 96 134 TYR B O 1
ATOM 2331 N N . LEU B 1 135 ? 7.094 14 -5.586 1 95.94 135 LEU B N 1
ATOM 2332 C CA . LEU B 1 135 ? 6.941 15.375 -6.043 1 95.94 135 LEU B CA 1
ATOM 2333 C C . LEU B 1 135 ? 7.781 15.633 -7.293 1 95.94 135 LEU B C 1
ATOM 2335 O O . LEU B 1 135 ? 7.531 16.578 -8.031 1 95.94 135 LEU B O 1
ATOM 2339 N N . ARG B 1 136 ? 8.727 14.789 -7.473 1 93.56 136 ARG B N 1
ATOM 2340 C CA . ARG B 1 136 ? 9.547 14.875 -8.672 1 93.56 136 ARG B CA 1
ATOM 2341 C C . ARG B 1 136 ? 8.961 14.047 -9.805 1 93.56 136 ARG B C 1
ATOM 2343 O O . ARG B 1 136 ? 9.547 13.961 -10.891 1 93.56 136 ARG B O 1
ATOM 2350 N N . GLY B 1 137 ? 7.918 13.32 -9.578 1 92.31 137 GLY B N 1
ATOM 2351 C CA . GLY B 1 137 ? 7.203 12.68 -10.672 1 92.31 137 GLY B CA 1
ATOM 2352 C C . GLY B 1 137 ? 7.184 11.164 -10.562 1 92.31 137 GLY B C 1
ATOM 2353 O O . GLY B 1 137 ? 6.621 10.484 -11.422 1 92.31 137 GLY B O 1
ATOM 2354 N N . GLU B 1 138 ? 7.758 10.617 -9.555 1 90.56 138 GLU B N 1
ATOM 2355 C CA . GLU B 1 138 ? 7.766 9.164 -9.383 1 90.56 138 GLU B CA 1
ATOM 2356 C C . GLU B 1 138 ? 6.527 8.695 -8.633 1 90.56 138 GLU B C 1
ATOM 2358 O O . GLU B 1 138 ? 6.371 8.977 -7.441 1 90.56 138 GLU B O 1
ATOM 2363 N N . ARG B 1 139 ? 5.672 8.016 -9.359 1 89.31 139 ARG B N 1
ATOM 2364 C CA . ARG B 1 139 ? 4.434 7.539 -8.75 1 89.31 139 ARG B CA 1
ATOM 2365 C C . ARG B 1 139 ? 4.445 6.023 -8.594 1 89.31 139 ARG B C 1
ATOM 2367 O O . ARG B 1 139 ? 5.117 5.32 -9.352 1 89.31 139 ARG B O 1
ATOM 2374 N N . GLY B 1 140 ? 3.719 5.633 -7.57 1 89.56 140 GLY B N 1
ATOM 2375 C CA . GLY B 1 140 ? 3.49 4.203 -7.422 1 89.56 140 GLY B CA 1
ATOM 2376 C C . GLY B 1 140 ? 4.719 3.449 -6.953 1 89.56 140 GLY B C 1
ATOM 2377 O O . GLY B 1 140 ? 4.98 2.334 -7.41 1 89.56 140 GLY B O 1
ATOM 2378 N N . ARG B 1 141 ? 5.52 4.066 -6.141 1 93.81 141 ARG B N 1
ATOM 2379 C CA . ARG B 1 141 ? 6.734 3.426 -5.641 1 93.81 141 ARG B CA 1
ATOM 2380 C C . ARG B 1 141 ? 6.52 2.869 -4.238 1 93.81 141 ARG B C 1
ATOM 2382 O O . ARG B 1 141 ? 5.59 3.275 -3.539 1 93.81 141 ARG B O 1
ATOM 2389 N N . PHE B 1 142 ? 7.285 1.887 -3.891 1 96.06 142 PHE B N 1
ATOM 2390 C CA . PHE B 1 142 ? 7.332 1.252 -2.58 1 96.06 142 PHE B CA 1
ATOM 2391 C C . PHE B 1 142 ? 8.703 1.433 -1.936 1 96.06 142 PHE B C 1
ATOM 2393 O O . PHE B 1 142 ? 9.727 1.255 -2.592 1 96.06 142 PHE B O 1
ATOM 2400 N N . TYR B 1 143 ? 8.672 1.81 -0.69 1 95.75 143 TYR B N 1
ATOM 2401 C CA . TYR B 1 143 ? 9.898 2.031 0.074 1 95.75 143 TYR B CA 1
ATOM 2402 C C . TYR B 1 143 ? 9.922 1.163 1.325 1 95.75 143 TYR B C 1
ATOM 2404 O O . TYR B 1 143 ? 8.938 1.086 2.057 1 95.75 143 TYR B O 1
ATOM 2412 N N . ALA B 1 144 ? 10.969 0.521 1.54 1 94.06 144 ALA B N 1
ATOM 2413 C CA . ALA B 1 144 ? 11.148 -0.288 2.742 1 94.06 144 ALA B CA 1
ATOM 2414 C C . ALA B 1 144 ? 12.375 0.163 3.529 1 94.06 144 ALA B C 1
ATOM 2416 O O . ALA B 1 144 ? 13.453 0.338 2.959 1 94.06 144 ALA B O 1
ATOM 2417 N N . TYR B 1 145 ? 12.141 0.304 4.82 1 91.19 145 TYR B N 1
ATOM 2418 C CA . TYR B 1 145 ? 13.219 0.767 5.691 1 91.19 145 TYR B CA 1
ATOM 2419 C C . TYR B 1 145 ? 13.375 -0.154 6.898 1 91.19 145 TYR B C 1
ATOM 2421 O O . TYR B 1 145 ? 12.383 -0.619 7.465 1 91.19 145 TYR B O 1
ATOM 2429 N N . ALA B 1 146 ? 14.672 -0.473 7.207 1 84.06 146 ALA B N 1
ATOM 2430 C CA . ALA B 1 146 ? 14.984 -1.209 8.43 1 84.06 146 ALA B CA 1
ATOM 2431 C C . ALA B 1 146 ? 15.008 -0.279 9.641 1 84.06 146 ALA B C 1
ATOM 2433 O O . ALA B 1 146 ? 16.047 -0.114 10.281 1 84.06 146 ALA B O 1
ATOM 2434 N N . GLY B 1 147 ? 13.961 0.378 9.891 1 81.38 147 GLY B N 1
ATOM 2435 C CA . GLY B 1 147 ? 13.852 1.393 10.93 1 81.38 147 GLY B CA 1
ATOM 2436 C C . GLY B 1 147 ? 13.688 2.795 10.375 1 81.38 147 GLY B C 1
ATOM 2437 O O . GLY B 1 147 ? 13.734 3 9.164 1 81.38 147 GLY B O 1
ATOM 2438 N N . TRP B 1 148 ? 13.531 3.77 11.234 1 79.81 148 TRP B N 1
ATOM 2439 C CA . TRP B 1 148 ? 13.195 5.133 10.828 1 79.81 148 TRP B CA 1
ATOM 2440 C C . TRP B 1 148 ? 14.453 5.922 10.484 1 79.81 148 TRP B C 1
ATOM 2442 O O . TRP B 1 148 ? 14.375 7.027 9.938 1 79.81 148 TRP B O 1
ATOM 2452 N N . HIS B 1 149 ? 15.617 5.309 10.703 1 75.81 149 HIS B N 1
ATOM 2453 C CA . HIS B 1 149 ? 16.859 6.039 10.484 1 75.81 149 HIS B CA 1
ATOM 2454 C C . HIS B 1 149 ? 17.781 5.289 9.523 1 75.81 149 HIS B C 1
ATOM 2456 O O . HIS B 1 149 ? 18.891 5.738 9.25 1 75.81 149 HIS B O 1
ATOM 2462 N N . ALA B 1 150 ? 17.328 4.188 8.969 1 74.12 150 ALA B N 1
ATOM 2463 C CA . ALA B 1 150 ? 18.156 3.367 8.078 1 74.12 150 ALA B CA 1
ATOM 2464 C C . ALA B 1 150 ? 17.781 3.625 6.617 1 74.12 150 ALA B C 1
ATOM 2466 O O . ALA B 1 150 ? 16.656 4 6.309 1 74.12 150 ALA B O 1
ATOM 2467 N N . PRO B 1 151 ? 18.828 3.559 5.785 1 76.44 151 PRO B N 1
ATOM 2468 C CA . PRO B 1 151 ? 18.484 3.631 4.363 1 76.44 151 PRO B CA 1
ATOM 2469 C C . PRO B 1 151 ? 17.531 2.518 3.93 1 76.44 151 PRO B C 1
ATOM 2471 O O . PRO B 1 151 ? 17.469 1.466 4.57 1 76.44 151 PRO B O 1
ATOM 2474 N N . GLY B 1 152 ? 16.703 2.84 2.982 1 78.25 152 GLY B N 1
ATOM 2475 C CA . GLY B 1 152 ? 15.672 1.901 2.582 1 78.25 152 GLY B CA 1
ATOM 2476 C C . GLY B 1 152 ? 15.906 1.308 1.205 1 78.25 152 GLY B C 1
ATOM 2477 O O . GLY B 1 152 ? 16.891 1.637 0.539 1 78.25 152 GLY B O 1
ATOM 2478 N N . VAL B 1 153 ? 15.211 0.284 0.963 1 84.19 153 VAL B N 1
ATOM 2479 C CA . VAL B 1 153 ? 15.086 -0.3 -0.368 1 84.19 153 VAL B CA 1
ATOM 2480 C C . VAL B 1 153 ? 13.891 0.309 -1.09 1 84.19 153 VAL B C 1
ATOM 2482 O O . VAL B 1 153 ? 12.82 0.465 -0.501 1 84.19 153 VAL B O 1
ATOM 2485 N N . VAL B 1 154 ? 14.172 0.727 -2.328 1 86.75 154 VAL B N 1
ATOM 2486 C CA . VAL B 1 154 ? 13.125 1.369 -3.113 1 86.75 154 VAL B CA 1
ATOM 2487 C C . VAL B 1 154 ? 12.781 0.505 -4.324 1 86.75 154 VAL B C 1
ATOM 2489 O O . VAL B 1 154 ? 13.68 -0.016 -4.996 1 86.75 154 VAL B O 1
ATOM 2492 N N . VAL B 1 155 ? 11.547 0.37 -4.453 1 86.81 155 VAL B N 1
ATOM 2493 C CA . VAL B 1 155 ? 11.094 -0.296 -5.668 1 86.81 155 VAL B CA 1
ATOM 2494 C C . VAL B 1 155 ? 9.953 0.502 -6.301 1 86.81 155 VAL B C 1
ATOM 2496 O O . VAL B 1 155 ? 9.125 1.083 -5.594 1 86.81 155 VAL B O 1
#

Foldseek 3Di:
DAAEWEKEFEFEADPVRFTKWWWFDPPVPPDTAIAGQITTDDPPDDSVRRHQVRCCQAWVKGWPDFDDWFEWEWEQAVVRSYIYIYTYTYTYIDDGGDHNNVVPGTPDIDTHDLVVVCVRCPQQCRRNVSVVVSSVPDGYKYWYAHHRRGHIDID/DAAEWEKEFEFEADPVRFTKWWWFDPPVPPDTAIAGQITTDDPPDDSVRRHQVRCCQAWVKGWPDFDDWFEWEWECAVVRSYIYIYTYTYTYIDDGGDHNNVVPGTPDIDTHDLVVVCVRCPQQCRRNVSVVVSSVPDGYKYWYAHHRRGHIDID

InterPro domains:
  IPR000086 NUDIX hydrolase domain [PF00293] (7-122)
  IPR000086 NUDIX hydrolase domain [PS51462] (2-134)
  IPR015797 NUDIX hydrolase-like domain superfamily [SSF55811] (4-134)
  IPR020084 NUDIX hydrolase, conserved site [PS00893] (39-60)
  IPR020476 NUDIX hydrolase [PR00502] (34-48)
  IPR020476 NUDIX hydrolase [PR00502] (48-63)

Solvent-accessible surface area (backbone atoms only — not comparable to full-atom values): 15849 Å² total; per-residue (Å²): 131,76,45,76,44,46,33,15,28,39,46,38,61,51,97,86,64,22,40,41,33,28,28,31,30,80,74,74,72,75,62,67,45,58,40,57,38,34,39,70,43,51,92,94,52,48,52,65,54,29,23,46,52,30,30,28,38,47,27,38,30,42,67,70,45,64,64,32,34,36,34,37,40,36,32,41,28,72,92,74,42,32,36,38,39,35,38,34,25,34,34,45,68,46,82,55,84,46,62,56,29,86,81,61,34,53,77,40,66,47,71,29,48,71,69,52,45,51,60,63,29,55,83,33,51,80,64,34,53,58,51,52,44,35,77,71,67,49,66,13,34,34,37,38,20,69,24,68,79,41,80,60,51,78,45,130,75,45,77,44,47,32,14,27,40,48,39,61,51,99,84,64,21,41,41,34,27,27,32,30,81,74,75,72,77,63,67,45,58,40,57,38,35,39,69,42,52,91,94,53,48,52,65,54,30,24,47,52,30,29,29,40,48,27,38,30,42,67,69,44,64,64,33,35,36,36,38,39,38,31,43,28,72,92,73,42,31,37,38,39,36,40,34,25,36,35,45,68,46,83,56,85,45,62,56,30,87,82,62,32,52,77,40,65,48,71,29,47,69,70,53,44,52,61,63,30,55,85,32,50,80,63,34,54,58,50,52,44,35,77,71,68,50,67,13,35,35,36,35,20,72,23,68,81,42,80,57,52,76,44

Secondary structure (DSSP, 8-state):
-PEEEEEEEEEEB-TT-PEEEEEE-TTSSS-PEEE-SEEEPPTT--HHHHHHHHHHHHH--EEEEEEEEEEEEEEEETTTTEEEEEEEEEEEEES------TTS-EEEEEEE-HHHHHHHTTT-HHHHHHHHHHHTT--SEEEEESSSSS-EEE-/-PEEEEEEEEEEB-TT-PEEEEEE-TTSSS--EEE-SEEEPPTT--HHHHHHHHHHHHH--EEEEEEEEEEEEEEEETTTTEEEEEEEEEEEEES------TTS-EEEEEEE-HHHHHHHTTT-HHHHHHHHHHHTT--SEEEEESSSSS-EEE-